Protein 4ZU5 (pdb70)

InterPro domains:
  IPR008894 Sugar 3,4-ketoisomerase QdtA, cupin domain [PF05523] (4-131)
  IPR008894 Sugar 3,4-ketoisomerase QdtA, cupin domain [cd20292] (7-123)
  IPR011051 RmlC-like cupin domain superfamily [SSF51182] (4-128)
  IPR014710 RmlC-like jelly roll fold [G3DSA:2.60.120.10] (1-136)

CATH classification: 2.60.120.10

Nearest PDB structures (foldseek):
  4o9g-assembly1_B  TM=1.003E+00  e=2.985E-26  Thermoanaerobacterium thermosaccharolyticum
  4zu7-assembly2_C  TM=9.991E-01  e=4.396E-26  Thermoanaerobacterium thermosaccharolyticum
  4o9e-assembly1_B  TM=1.004E+00  e=1.008E-25  Thermoanaerobacterium thermosaccharolyticum
  7n67-assembly1_B  TM=9.704E-01  e=2.483E-16  Helicobacter canadensis MIT 98-5491
  4zu4-assembly1_B  TM=9.425E-01  e=1.260E-14  Shewanella denitrificans OS217

Solvent-accessible surface area: 12886 Å² total; per-residue (Å²): 183,32,128,52,33,44,104,33,137,6,136,62,74,59,84,141,77,5,47,29,5,28,0,21,1,131,120,46,2,97,23,52,6,66,9,0,12,2,2,8,118,14,97,160,126,29,37,34,20,96,11,0,3,80,139,7,60,3,0,3,0,1,1,36,34,17,0,52,0,57,0,51,7,18,155,39,79,81,79,42,80,5,84,57,18,5,30,0,0,41,1,1,19,9,0,9,6,16,8,31,59,3,58,175,27,6,1,0,0,1,0,0,11,81,70,109,56,84,113,9,32,7,131,88,86,107,88,0,28,83,44,0,110,158,148,39,68,154,103,127,45,36,46,104,34,142,5,146,65,91,58,86,142,81,4,49,30,5,28,0,27,0,128,119,44,2,93,21,53,4,65,8,0,18,2,2,8,116,14,88,174,125,26,36,33,26,96,17,0,2,75,134,6,58,2,0,4,0,1,2,39,35,19,0,56,0,47,4,40,10,22,148,57,83,99,91,39,81,6,83,52,23,4,32,0,0,40,1,2,16,14,1,8,4,18,7,29,58,3,55,172,29,4,0,0,0,1,0,0,12,84,67,109,53,79,117,8,32,5,129,85,84,111,91,0,58,56,39,0,99,144,144,42,115

Organism: Thermoanaerobacterium thermosaccharolyticum (NCBI:txid1517)

Secondary structure (DSSP, 8-state):
--TTEEEEE---EEETTEEEEEEETTTTSSS---EEEEEE---TT-EEEEEEESS--EEEEEEES-EEEEEEETTEEEEEEE--TTEEEEE-TT-EEEEE-PPTT-EEEEEESS---GGGEE--HHHHHHHHHHHH--/-TTEEEEEPP-EEETTEEEEEEETTTTSSS---EEEEEE---TT-EEEEEEESS--EEEEEEES-EEEEEEETTEEEEEEE--TTEEEEE-TT-EEEEE---TT-EEEEEESS---GGGEE--HHHHHHHHHHHH-

B-factor: mean 40.34, std 11.48, range [23.54, 103.36]

Radius of gyration: 19.67 Å; Cα contacts (8 Å, |Δi|>4): 730; chains: 2; bounding box: 32×62×51 Å

Foldseek 3Di:
DPPQKDKFFFDWDQDPVGTDTDDAACVSDNAHFPDKDKDADDDQADKDFQWFFAAKKKKKAKQAAKKWKWKDFPPDIDIDMHHDRRMIMIGGGLIGIMMHRQDHGIMMMMGMRDPDDVVGIGNDPVVSRVVRCVVPVD/DPQKDKFFFDWDQDPVGTDTDDAACPSDNAHQPDKDKDWDDDQADKDAQKFFAAKKKKKFKPAAKKWKWKDAVPDIDIDMHHDRRMIMIGGGLIGIMMHRQDDGIMMMMGMRDPDDVVGIGRDVVVSNVVRVVVPD

Structure (mmCIF, N/CA/C/O backbone):
data_4ZU5
#
_entry.id   4ZU5
#
_cell.length_a   93.742
_cell.length_b   93.742
_cell.length_c   95.623
_cell.angle_alpha   90.00
_cell.angle_beta   90.00
_cell.angle_gamma   90.00
#
_symmetry.space_group_name_H-M   'P 4 21 2'
#
loop_
_entity.id
_entity.type
_entity.pdbx_description
1 polymer QdtA
2 non-polymer THYMIDINE
3 non-polymer (2S)-1-[3-{[(2R)-2-hydroxypropyl]oxy}-2,2-bis({[(2R)-2-hydroxypropyl]oxy}methyl)propoxy]propan-2-ol
4 water water
#
loop_
_atom_site.group_PDB
_atom_site.id
_atom_site.type_symbol
_atom_site.label_atom_id
_atom_site.label_alt_id
_atom_site.label_comp_id
_atom_site.label_asym_id
_atom_site.label_entity_id
_atom_site.label_seq_id
_atom_site.pdbx_PDB_ins_code
_atom_site.Cartn_x
_atom_site.Cartn_y
_atom_site.Cartn_z
_atom_site.occupancy
_atom_site.B_iso_or_equiv
_atom_site.auth_seq_id
_atom_site.auth_comp_id
_atom_site.auth_asym_id
_atom_site.auth_atom_id
_atom_site.pdbx_PDB_model_num
ATOM 1 N N . MET A 1 1 ? 22.594 26.760 28.773 1.00 63.39 1 MET A N 1
ATOM 2 C CA . MET A 1 1 ? 22.054 26.743 30.152 1.00 63.55 1 MET A CA 1
ATOM 3 C C . MET A 1 1 ? 22.096 25.312 30.665 1.00 52.56 1 MET A C 1
ATOM 4 O O . MET A 1 1 ? 22.787 25.060 31.645 1.00 43.18 1 MET A O 1
ATOM 9 N N . LEU A 1 2 ? 21.458 24.355 29.988 1.00 53.08 2 LEU A N 1
ATOM 10 C CA . LEU A 1 2 ? 21.720 22.956 30.360 1.00 47.29 2 LEU A CA 1
ATOM 11 C C . LEU A 1 2 ? 23.008 22.349 29.779 1.00 40.86 2 LEU A C 1
ATOM 12 O O . LEU A 1 2 ? 22.997 21.606 28.813 1.00 39.04 2 LEU A O 1
ATOM 17 N N . TYR A 1 3 ? 24.074 22.551 30.525 1.00 35.08 3 TYR A N 1
ATOM 18 C CA . TYR A 1 3 ? 25.403 22.047 30.176 1.00 36.03 3 TYR A CA 1
ATOM 19 C C . TYR A 1 3 ? 25.529 20.533 30.247 1.00 32.97 3 TYR A C 1
ATOM 20 O O . TYR A 1 3 ? 24.879 19.894 31.045 1.00 31.93 3 TYR A O 1
ATOM 29 N N . ASN A 1 4 ? 26.450 19.980 29.468 1.00 33.34 4 ASN A N 1
ATOM 30 C CA . ASN A 1 4 ? 26.947 18.616 29.600 1.00 31.37 4 ASN A CA 1
ATOM 31 C C . ASN A 1 4 ? 25.921 17.580 29.148 1.00 32.48 4 ASN A C 1
ATOM 32 O O . ASN A 1 4 ? 25.946 16.410 29.570 1.00 31.49 4 ASN A O 1
ATOM 37 N N . VAL A 1 5 ? 25.056 18.012 28.257 1.00 32.34 5 VAL A N 1
ATOM 38 C CA . VAL A 1 5 ? 23.997 17.177 27.722 1.00 32.83 5 VAL A CA 1
ATOM 39 C C . VAL A 1 5 ? 23.812 17.438 26.244 1.00 34.58 5 VAL A C 1
ATOM 40 O O . VAL A 1 5 ? 23.921 18.585 25.827 1.00 36.13 5 VAL A O 1
ATOM 44 N N . ALA A 1 6 ? 23.462 16.420 25.451 1.00 31.85 6 ALA A N 1
ATOM 45 C CA . ALA A 1 6 ? 23.138 16.617 24.043 1.00 31.83 6 ALA A CA 1
ATOM 46 C C . ALA A 1 6 ? 22.247 15.494 23.581 1.00 30.92 6 ALA A C 1
ATOM 47 O O . ALA A 1 6 ? 22.296 14.392 24.109 1.00 30.81 6 ALA A O 1
ATOM 49 N N . LEU A 1 7 ? 21.523 15.822 22.531 1.00 33.52 7 LEU A N 1
ATOM 50 C CA . LEU A 1 7 ? 20.854 14.841 21.701 1.00 30.42 7 LEU A CA 1
ATOM 51 C C . LEU A 1 7 ? 21.709 14.493 20.523 1.00 29.55 7 LEU A C 1
ATOM 52 O O . LEU A 1 7 ? 22.060 15.339 19.674 1.00 30.25 7 LEU A O 1
ATOM 57 N N . ILE A 1 8 ? 21.924 13.203 20.365 1.00 31.28 8 ILE A N 1
ATOM 58 C CA . ILE A 1 8 ? 22.731 12.691 19.299 1.00 32.90 8 ILE A CA 1
ATOM 59 C C . ILE A 1 8 ? 21.882 11.864 18.343 1.00 31.00 8 ILE A C 1
ATOM 60 O O . ILE A 1 8 ? 21.054 11.068 18.780 1.00 33.95 8 ILE A O 1
ATOM 65 N N . LYS A 1 9 ? 22.065 12.076 17.058 1.00 32.16 9 LYS A N 1
ATOM 66 C CA . LYS A 1 9 ? 21.237 11.405 16.076 1.00 32.10 9 LYS A CA 1
ATOM 67 C C . LYS A 1 9 ? 22.048 10.315 15.435 1.00 31.97 9 LYS A C 1
ATOM 68 O O . LYS A 1 9 ? 23.170 10.507 15.006 1.00 33.79 9 LYS A O 1
ATOM 74 N N . PHE A 1 10 ? 21.472 9.127 15.398 1.00 28.04 10 PHE A N 1
ATOM 75 C CA . PHE A 1 10 ? 22.079 7.968 14.784 1.00 30.06 10 PHE A CA 1
ATOM 76 C C . PHE A 1 10 ? 21.423 7.685 13.428 1.00 30.99 10 PHE A C 1
ATOM 77 O O . PHE A 1 10 ? 20.354 8.206 13.142 1.00 34.01 10 PHE A O 1
ATOM 85 N N . LYS A 1 11 ? 22.104 6.869 12.622 1.00 32.45 11 LYS A N 1
ATOM 86 C CA . LYS A 1 11 ? 21.589 6.328 11.390 1.00 34.86 11 LYS A CA 1
ATOM 87 C C . LYS A 1 11 ? 20.432 5.396 11.741 1.00 35.07 11 LYS A C 1
ATOM 88 O O . LYS A 1 11 ? 20.508 4.599 12.686 1.00 33.86 11 LYS A O 1
ATOM 94 N N . ASP A 1 12 ? 19.339 5.510 10.985 1.00 38.96 12 ASP A N 1
ATOM 95 C CA . ASP A 1 12 ? 18.187 4.597 11.056 1.00 37.43 12 ASP A CA 1
ATOM 96 C C . ASP A 1 12 ? 18.022 3.922 9.698 1.00 42.84 12 ASP A C 1
ATOM 97 O O . ASP A 1 12 ? 17.520 4.543 8.772 1.00 40.88 12 ASP A O 1
ATOM 102 N N . ILE A 1 13 ? 18.509 2.702 9.545 1.00 38.29 13 ILE A N 1
ATOM 103 C CA . ILE A 1 13 ? 18.366 1.968 8.304 1.00 42.13 13 ILE A CA 1
ATOM 104 C C . ILE A 1 13 ? 16.981 1.330 8.274 1.00 42.99 13 ILE A C 1
ATOM 105 O O . ILE A 1 13 ? 16.695 0.391 9.016 1.00 45.19 13 ILE A O 1
ATOM 110 N N . ALA A 1 14 ? 16.090 1.912 7.481 1.00 44.13 14 ALA A N 1
ATOM 111 C CA . ALA A 1 14 ? 14.715 1.478 7.397 1.00 43.11 14 ALA A CA 1
ATOM 112 C C . ALA A 1 14 ? 14.459 0.934 5.988 1.00 44.93 14 ALA A C 1
ATOM 113 O O . ALA A 1 14 ? 14.799 1.516 4.962 1.00 41.33 14 ALA A O 1
ATOM 115 N N . ASP A 1 15 ? 13.981 -0.288 5.920 1.00 44.46 15 ASP A N 1
ATOM 116 C CA . ASP A 1 15 ? 13.617 -0.830 4.619 1.00 43.65 15 ASP A CA 1
ATOM 117 C C . ASP A 1 15 ? 12.554 -1.857 4.913 1.00 39.73 15 ASP A C 1
ATOM 118 O O . ASP A 1 15 ? 11.983 -1.866 5.992 1.00 41.62 15 ASP A O 1
ATOM 123 N N . LYS A 1 16 ? 12.278 -2.748 3.968 1.00 46.14 16 LYS A N 1
ATOM 124 C CA . LYS A 1 16 ? 11.166 -3.683 4.179 1.00 47.47 16 LYS A CA 1
ATOM 125 C C . LYS A 1 16 ? 11.475 -4.691 5.281 1.00 47.50 16 LYS A C 1
ATOM 126 O O . LYS A 1 16 ? 10.570 -5.366 5.786 1.00 44.64 16 LYS A O 1
ATOM 132 N N . TYR A 1 17 ? 12.760 -4.825 5.614 1.00 49.19 17 TYR A N 1
ATOM 133 C CA . TYR A 1 17 ? 13.193 -5.722 6.678 1.00 45.06 17 TYR A CA 1
ATOM 134 C C . TYR A 1 17 ? 13.085 -5.152 8.092 1.00 42.98 17 TYR A C 1
ATOM 135 O O . TYR A 1 17 ? 13.347 -5.883 9.048 1.00 41.34 17 TYR A O 1
ATOM 144 N N . GLY A 1 18 ? 12.700 -3.879 8.214 1.00 38.13 18 GLY A N 1
ATOM 145 C CA . GLY A 1 18 ? 12.499 -3.225 9.503 1.00 36.74 18 GLY A CA 1
ATOM 146 C C . GLY A 1 18 ? 13.451 -2.049 9.682 1.00 37.87 18 GLY A C 1
ATOM 147 O O . GLY A 1 18 ? 13.856 -1.423 8.711 1.00 36.65 18 GLY A O 1
ATOM 148 N N . HIS A 1 19 ? 13.823 -1.758 10.922 1.00 36.37 19 HIS A N 1
ATOM 149 C CA . HIS A 1 19 ? 14.745 -0.682 11.214 1.00 37.14 19 HIS A CA 1
ATOM 150 C C . HIS A 1 19 ? 15.943 -1.248 11.939 1.00 35.58 19 HIS A C 1
ATOM 151 O O . HIS A 1 19 ? 15.753 -2.047 12.851 1.00 32.45 19 HIS A O 1
ATOM 158 N N . LEU A 1 20 ? 17.120 -0.698 11.633 1.00 30.90 20 LEU A N 1
ATOM 159 C CA . LEU A 1 20 ? 18.343 -1.012 12.332 1.00 31.96 20 LEU A CA 1
ATOM 160 C C . LEU A 1 20 ? 19.105 0.280 12.567 1.00 29.43 20 LEU A C 1
ATOM 161 O O . LEU A 1 20 ? 19.347 1.067 11.629 1.00 31.17 20 LEU A O 1
ATOM 166 N N . THR A 1 21 ? 19.587 0.416 13.796 1.00 28.85 21 THR A N 1
ATOM 167 C CA . THR A 1 21 ? 20.482 1.516 14.129 1.00 28.75 21 THR A CA 1
ATOM 168 C C . THR A 1 21 ? 21.807 0.979 14.663 1.00 27.70 21 THR A C 1
ATOM 169 O O . THR A 1 21 ? 21.792 0.204 15.612 1.00 29.02 21 THR A O 1
ATOM 173 N N . PRO A 1 22 ? 22.932 1.390 14.054 1.00 28.50 22 PRO A N 1
ATOM 174 C CA . PRO A 1 22 ? 24.256 0.960 14.486 1.00 29.40 22 PRO A CA 1
ATOM 175 C C . PRO A 1 22 ? 24.923 2.090 15.279 1.00 32.27 22 PRO A C 1
ATOM 176 O O . PRO A 1 22 ? 24.653 3.265 15.003 1.00 30.71 22 PRO A O 1
ATOM 180 N N . ILE A 1 23 ? 25.721 1.713 16.266 1.00 31.84 23 ILE A N 1
ATOM 181 C CA . ILE A 1 23 ? 26.472 2.701 17.075 1.00 31.51 23 ILE A CA 1
ATOM 182 C C . ILE A 1 23 ? 27.853 2.113 17.280 1.00 31.41 23 ILE A C 1
ATOM 183 O O . ILE A 1 23 ? 28.003 1.128 18.009 1.00 32.28 23 ILE A O 1
ATOM 188 N N . GLU A 1 24 ? 28.860 2.738 16.675 1.00 29.11 24 GLU A N 1
ATOM 189 C CA . GLU A 1 24 ? 30.257 2.331 16.836 1.00 29.21 24 GLU A CA 1
ATOM 190 C C . GLU A 1 24 ? 30.994 3.299 17.782 1.00 26.43 24 GLU A C 1
ATOM 191 O O . GLU A 1 24 ? 30.799 4.489 17.662 1.00 30.28 24 GLU A O 1
ATOM 197 N N . GLY A 1 25 ? 31.741 2.761 18.751 1.00 26.85 25 GLY A N 1
ATOM 198 C CA . GLY A 1 25 ? 32.460 3.565 19.718 1.00 26.51 25 GLY A CA 1
ATOM 199 C C . GLY A 1 25 ? 33.460 4.491 19.050 1.00 26.38 25 GLY A C 1
ATOM 200 O O . GLY A 1 25 ? 34.070 4.127 18.034 1.00 30.44 25 GLY A O 1
ATOM 201 N N . LYS A 1 26 ? 33.438 5.747 19.490 1.00 32.14 26 LYS A N 1
ATOM 202 C CA . LYS A 1 26 ? 34.320 6.787 19.005 1.00 30.87 26 LYS A CA 1
ATOM 203 C C . LYS A 1 26 ? 33.913 7.361 17.654 1.00 30.13 26 LYS A C 1
ATOM 204 O O . LYS A 1 26 ? 34.467 8.394 17.210 1.00 29.16 26 LYS A O 1
ATOM 210 N N . ILE A 1 27 ? 32.938 6.752 16.996 1.00 30.03 27 ILE A N 1
ATOM 211 C CA . ILE A 1 27 ? 32.444 7.220 15.696 1.00 31.16 27 ILE A CA 1
ATOM 212 C C . ILE A 1 27 ? 31.060 7.816 15.903 1.00 30.29 27 ILE A C 1
ATOM 213 O O . ILE A 1 27 ? 30.924 9.024 15.873 1.00 32.13 27 ILE A O 1
ATOM 218 N N . ASP A 1 28 ? 30.055 7.014 16.251 1.00 27.94 28 ASP A N 1
ATOM 219 C CA . ASP A 1 28 ? 28.716 7.564 16.392 1.00 30.16 28 ASP A CA 1
ATOM 220 C C . ASP A 1 28 ? 28.511 8.269 17.737 1.00 31.65 28 ASP A C 1
ATOM 221 O O . ASP A 1 28 ? 27.571 9.048 17.913 1.00 31.64 28 ASP A O 1
ATOM 226 N N . ILE A 1 29 ? 29.360 7.916 18.703 1.00 28.74 29 ILE A N 1
ATOM 227 C CA . ILE A 1 29 ? 29.427 8.527 20.012 1.00 27.87 29 ILE A CA 1
ATOM 228 C C . ILE A 1 29 ? 30.903 8.788 20.282 1.00 28.42 29 ILE A C 1
ATOM 229 O O . ILE A 1 29 ? 31.797 8.146 19.702 1.00 25.23 29 ILE A O 1
ATOM 234 N N . PRO A 1 30 ? 31.164 9.781 21.125 1.00 30.15 30 PRO A N 1
ATOM 235 C CA . PRO A 1 30 ? 32.516 10.226 21.311 1.00 30.58 30 PRO A CA 1
ATOM 236 C C . PRO A 1 30 ? 33.425 9.353 22.188 1.00 32.91 30 PRO A C 1
ATOM 237 O O . PRO A 1 30 ? 34.624 9.621 22.180 1.00 40.86 30 PRO A O 1
ATOM 241 N N . PHE A 1 31 ? 32.955 8.230 22.755 1.00 29.46 31 PHE A N 1
ATOM 242 C CA . PHE A 1 31 ? 33.780 7.415 23.659 1.00 29.61 31 PHE A CA 1
ATOM 243 C C . PHE A 1 31 ? 33.730 5.942 23.273 1.00 31.58 31 PHE A C 1
ATOM 244 O O . PHE A 1 31 ? 32.882 5.567 22.493 1.00 28.41 31 PHE A O 1
ATOM 252 N N . ASP A 1 32 ? 34.642 5.116 23.774 1.00 31.58 32 ASP A N 1
ATOM 253 C CA . ASP A 1 32 ? 34.540 3.663 23.588 1.00 34.44 32 ASP A CA 1
ATOM 254 C C . ASP A 1 32 ? 33.556 3.131 24.592 1.00 30.97 32 ASP A C 1
ATOM 255 O O . ASP A 1 32 ? 33.526 3.558 25.756 1.00 30.85 32 ASP A O 1
ATOM 260 N N . ILE A 1 33 ? 32.810 2.128 24.170 1.00 27.78 33 ILE A N 1
ATOM 261 C CA . ILE A 1 33 ? 31.818 1.486 25.016 1.00 27.99 33 ILE A CA 1
ATOM 262 C C . ILE A 1 33 ? 32.499 0.404 25.881 1.00 28.44 33 ILE A C 1
ATOM 263 O O . ILE A 1 33 ? 32.892 -0.669 25.377 1.00 32.50 33 ILE A O 1
ATOM 268 N N . LYS A 1 34 ? 32.629 0.681 27.172 1.00 27.32 34 LYS A N 1
ATOM 269 C CA . LYS A 1 34 ? 33.208 -0.295 28.105 1.00 28.82 34 LYS A CA 1
ATOM 270 C C . LYS A 1 34 ? 32.087 -1.122 28.724 1.00 26.83 34 LYS A C 1
ATOM 271 O O . LYS A 1 34 ? 32.315 -2.227 29.215 1.00 28.10 34 LYS A O 1
ATOM 277 N N . ARG A 1 35 ? 30.871 -0.571 28.723 1.00 28.54 35 ARG A N 1
ATOM 278 C CA . ARG A 1 35 ? 29.763 -1.170 29.435 1.00 30.23 35 ARG A CA 1
ATOM 279 C C . ARG A 1 35 ? 28.423 -0.775 28.838 1.00 27.26 35 ARG A C 1
ATOM 280 O O . ARG A 1 35 ? 28.288 0.342 28.401 1.00 29.16 35 ARG A O 1
ATOM 288 N N . VAL A 1 36 ? 27.465 -1.694 28.818 1.00 30.41 36 VAL A N 1
ATOM 289 C CA . VAL A 1 36 ? 26.101 -1.342 28.485 1.00 27.54 36 VAL A CA 1
ATOM 290 C C . VAL A 1 36 ? 25.225 -1.906 29.581 1.00 34.16 36 VAL A C 1
ATOM 291 O O . VAL A 1 36 ? 25.605 -2.823 30.321 1.00 31.57 36 VAL A O 1
ATOM 295 N N . TYR A 1 37 ? 24.103 -1.238 29.793 1.00 32.82 37 TYR A N 1
ATOM 296 C CA . TYR A 1 37 ? 23.054 -1.824 30.568 1.00 29.60 37 TYR A CA 1
ATOM 297 C C . TYR A 1 37 ? 21.712 -1.397 30.093 1.00 31.37 37 TYR A C 1
ATOM 298 O O . TYR A 1 37 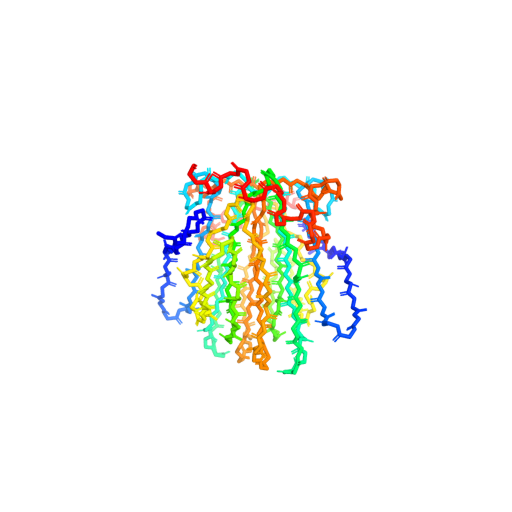? 21.572 -0.413 29.379 1.00 29.64 37 TYR A O 1
ATOM 307 N N . TYR A 1 38 ? 20.696 -2.174 30.437 1.00 25.31 38 TYR A N 1
ATOM 308 C CA . TYR A 1 38 ? 19.375 -1.808 29.962 1.00 29.53 38 TYR A CA 1
ATOM 309 C C . TYR A 1 38 ? 18.311 -2.050 31.037 1.00 33.40 38 TYR A C 1
ATOM 310 O O . TYR A 1 38 ? 18.462 -2.994 31.871 1.00 31.91 38 TYR A O 1
ATOM 319 N N . ILE A 1 39 ? 17.245 -1.240 30.971 1.00 34.55 39 ILE A N 1
ATOM 320 C CA . ILE A 1 39 ? 16.181 -1.226 31.961 1.00 33.34 39 ILE A CA 1
ATOM 321 C C . ILE A 1 39 ? 14.872 -1.581 31.281 1.00 34.74 39 ILE A C 1
ATOM 322 O O . ILE A 1 39 ? 14.505 -1.020 30.244 1.00 29.82 39 ILE A O 1
ATOM 327 N N . THR A 1 40 ? 14.200 -2.585 31.832 1.00 32.88 40 THR A N 1
ATOM 328 C CA . THR A 1 40 ? 12.943 -3.064 31.288 1.00 33.09 40 THR A CA 1
ATOM 329 C C . THR A 1 40 ? 11.956 -3.318 32.456 1.00 33.64 40 THR A C 1
ATOM 330 O O . THR A 1 40 ? 12.316 -3.307 33.631 1.00 33.53 40 THR A O 1
ATOM 334 N N . LYS A 1 41 ? 10.689 -3.431 32.086 1.00 36.30 41 LYS A N 1
ATOM 335 C CA . LYS A 1 41 ? 9.628 -3.895 32.969 1.00 39.36 41 LYS A CA 1
ATOM 336 C C . LYS A 1 41 ? 9.460 -2.921 34.145 1.00 40.33 41 LYS A C 1
ATOM 337 O O . LYS A 1 41 ? 9.223 -3.333 35.271 1.00 36.80 41 LYS A O 1
ATOM 343 N N . VAL A 1 42 ? 9.534 -1.614 33.879 1.00 37.09 42 VAL A N 1
ATOM 344 C CA . VAL A 1 42 ? 9.370 -0.624 34.950 1.00 36.94 42 VAL A CA 1
ATOM 345 C C . VAL A 1 42 ? 7.903 -0.255 35.086 1.00 39.02 42 VAL A C 1
ATOM 346 O O . VAL A 1 42 ? 7.241 0.094 34.091 1.00 39.64 42 VAL A O 1
ATOM 350 N N . ASP A 1 43 ? 7.400 -0.307 36.314 1.00 45.92 43 ASP A N 1
ATOM 351 C CA . ASP A 1 43 ? 5.989 0.037 36.540 1.00 51.27 43 ASP A CA 1
ATOM 352 C C . ASP A 1 43 ? 5.728 1.508 36.248 1.00 49.27 43 ASP A C 1
ATOM 353 O O . ASP A 1 43 ? 6.587 2.378 36.468 1.00 45.15 43 ASP A O 1
ATOM 358 N N . LYS A 1 44 ? 4.514 1.775 35.792 1.00 50.00 44 LYS A N 1
ATOM 359 C CA . LYS A 1 44 ? 4.201 3.063 35.195 1.00 52.21 44 LYS A CA 1
ATOM 360 C C . LYS A 1 44 ? 4.281 4.225 36.177 1.00 51.08 44 LYS A C 1
ATOM 361 O O . LYS A 1 44 ? 4.295 5.378 35.743 1.00 52.58 44 LYS A O 1
ATOM 367 N N . ASP A 1 45 ? 4.346 3.915 37.470 1.00 51.21 45 ASP A N 1
ATOM 368 C CA . ASP A 1 45 ? 4.314 4.927 38.530 1.00 54.61 45 ASP A CA 1
ATOM 369 C C . ASP A 1 45 ? 5.667 5.105 39.182 1.00 49.44 45 ASP A C 1
ATOM 370 O O . ASP A 1 45 ? 5.824 5.822 40.165 1.00 44.96 45 ASP A O 1
ATOM 375 N N . ILE A 1 46 ? 6.687 4.528 38.558 1.00 44.95 46 ILE A N 1
ATOM 376 C CA . ILE A 1 46 ? 8.001 4.504 39.161 1.00 40.86 46 ILE A CA 1
ATOM 377 C C . ILE A 1 46 ? 8.862 5.626 38.578 1.00 40.77 46 ILE A C 1
ATOM 378 O O . ILE A 1 46 ? 8.691 6.004 37.406 1.00 40.60 46 ILE A O 1
ATOM 383 N N . THR A 1 47 ? 9.679 6.174 39.475 1.00 36.83 47 THR A N 1
ATOM 384 C CA . THR A 1 47 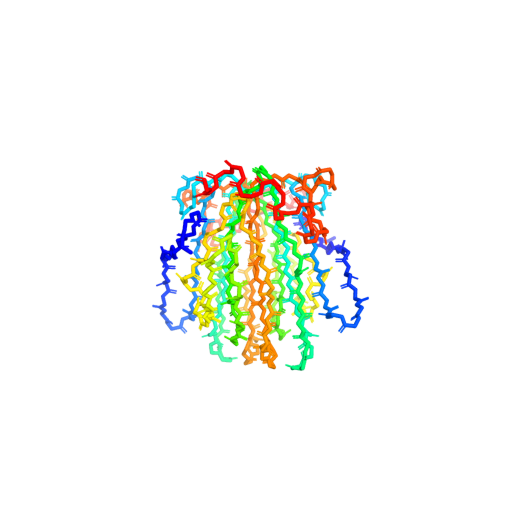? 10.803 7.037 39.172 1.00 40.81 47 THR A CA 1
ATOM 385 C C . THR A 1 47 ? 12.056 6.362 39.646 1.00 42.81 47 THR A C 1
ATOM 386 O O . THR A 1 47 ? 12.136 5.926 40.784 1.00 47.89 47 THR A O 1
ATOM 390 N N . ARG A 1 48 ? 13.044 6.233 38.770 1.00 40.85 48 ARG A N 1
ATOM 391 C CA . ARG A 1 48 ? 14.320 5.670 39.219 1.00 39.39 48 ARG A CA 1
ATOM 392 C C . ARG A 1 48 ? 15.452 6.588 38.841 1.00 38.36 48 ARG A C 1
ATOM 393 O O . ARG A 1 48 ? 15.206 7.691 38.338 1.00 38.36 48 ARG A O 1
ATOM 401 N N . GLY A 1 49 ? 16.678 6.134 39.053 1.00 35.95 49 GLY A N 1
ATOM 402 C CA . GLY A 1 49 ? 17.856 6.984 38.833 1.00 38.93 49 GLY A CA 1
ATOM 403 C C . GLY A 1 49 ? 18.309 7.633 40.135 1.00 38.50 49 GLY A C 1
ATOM 404 O O . GLY A 1 49 ? 18.793 6.963 41.020 1.00 42.09 49 GLY A O 1
ATOM 405 N N . TYR A 1 50 ? 18.155 8.948 40.247 1.00 37.97 50 TYR A N 1
ATOM 406 C CA . TYR A 1 50 ? 18.570 9.713 41.417 1.00 37.69 50 TYR A CA 1
ATOM 407 C C . TYR A 1 50 ? 20.069 9.559 41.611 1.00 37.92 50 TYR A C 1
ATOM 408 O O . TYR A 1 50 ? 20.518 9.138 42.684 1.00 39.28 50 TYR A O 1
ATOM 417 N N . HIS A 1 51 ? 20.855 9.977 40.618 1.00 36.65 51 HIS A N 1
ATOM 418 C CA . HIS A 1 51 ? 22.305 9.929 40.758 1.00 37.04 51 HIS A CA 1
ATOM 419 C C . HIS A 1 51 ? 22.995 10.777 39.717 1.00 36.30 51 HIS A C 1
ATOM 420 O O . HIS A 1 51 ? 22.358 11.325 38.811 1.00 35.07 51 HIS A O 1
ATOM 427 N N . SER A 1 52 ? 24.278 10.993 39.954 1.00 35.05 52 SER A N 1
ATOM 428 C CA . SER A 1 52 ? 25.160 11.616 39.011 1.00 36.14 52 SER A CA 1
ATOM 429 C C . SER A 1 52 ? 26.534 10.918 39.014 1.00 39.25 52 SER A C 1
ATOM 430 O O . SER A 1 52 ? 26.746 9.905 39.702 1.00 40.55 52 SER A O 1
ATOM 433 N N . HIS A 1 53 ? 27.468 11.450 38.228 1.00 38.30 53 HIS A N 1
ATOM 434 C CA . HIS A 1 53 ? 28.849 10.960 38.223 1.00 39.70 53 HIS A CA 1
ATOM 435 C C . HIS A 1 53 ? 29.821 12.065 38.040 1.00 36.74 53 HIS A C 1
ATOM 436 O O . HIS A 1 53 ? 29.482 13.068 37.416 1.00 39.12 53 HIS A O 1
ATOM 443 N N . LYS A 1 54 ? 31.052 11.838 38.460 1.00 39.41 54 LYS A N 1
ATOM 444 C CA . LYS A 1 54 ? 32.118 12.817 38.192 1.00 43.53 54 LYS A CA 1
ATOM 445 C C . LYS A 1 54 ? 32.890 12.561 36.891 1.00 43.34 54 LYS A C 1
ATOM 446 O O . LYS A 1 54 ? 33.398 13.489 36.270 1.00 48.13 54 LYS A O 1
ATOM 452 N N . LYS A 1 55 ? 33.050 11.310 36.488 1.00 38.92 55 LYS A N 1
ATOM 453 C CA . LYS A 1 55 ? 33.988 11.019 35.385 1.00 38.02 55 LYS A CA 1
ATOM 454 C C . LYS A 1 55 ? 33.351 10.249 34.200 1.00 33.27 55 LYS A C 1
ATOM 455 O O . LYS A 1 55 ? 33.928 10.132 33.138 1.00 39.65 55 LYS A O 1
ATOM 461 N N . LEU A 1 56 ? 32.204 9.669 34.424 1.00 31.53 56 LEU A N 1
ATOM 462 C CA . LEU A 1 56 ? 31.530 8.815 33.476 1.00 32.54 56 LEU A CA 1
ATOM 463 C C . LEU A 1 56 ? 30.795 9.626 32.393 1.00 36.23 56 LEU A C 1
ATOM 464 O O . LEU A 1 56 ? 30.172 10.638 32.682 1.00 33.34 56 LEU A O 1
ATOM 469 N N . HIS A 1 57 ? 30.786 9.098 31.164 1.00 30.77 57 HIS A N 1
ATOM 470 C CA . HIS A 1 57 ? 30.039 9.691 30.061 1.00 31.73 57 HIS A CA 1
ATOM 471 C C . HIS A 1 57 ? 29.125 8.552 29.640 1.00 32.83 57 HIS A C 1
ATOM 472 O O . HIS A 1 57 ? 29.523 7.391 29.700 1.00 30.69 57 HIS A O 1
ATOM 479 N N . GLN A 1 58 ? 27.880 8.890 29.319 1.00 27.42 58 GLN A N 1
ATOM 480 C CA . GLN A 1 58 ? 26.851 7.929 28.999 1.00 29.86 58 GLN A CA 1
ATOM 481 C C . GLN A 1 58 ? 26.027 8.462 27.857 1.00 28.13 58 GLN A C 1
ATOM 482 O O . GLN A 1 58 ? 25.920 9.687 27.680 1.00 27.41 58 GLN A O 1
ATOM 488 N N . VAL A 1 59 ? 25.381 7.547 27.149 1.00 27.27 59 VAL A N 1
ATOM 489 C CA . VAL A 1 59 ? 24.339 7.856 26.197 1.00 26.43 59 VAL A CA 1
ATOM 490 C C . VAL A 1 59 ? 23.155 6.982 26.521 1.00 28.58 59 VAL A C 1
ATOM 491 O O . VAL A 1 59 ? 23.269 5.782 26.573 1.00 27.74 59 VAL A O 1
ATOM 495 N N . LEU A 1 60 ? 22.001 7.604 26.655 1.00 28.20 60 LEU A N 1
ATOM 496 C CA . LEU A 1 60 ? 20.764 6.887 26.926 1.00 28.28 60 LEU A CA 1
ATOM 497 C C . LEU A 1 60 ? 19.929 6.802 25.658 1.00 28.14 60 LEU A C 1
ATOM 498 O O . LEU A 1 60 ? 19.790 7.785 24.911 1.00 29.19 60 LEU A O 1
ATOM 503 N N . ILE A 1 61 ? 19.301 5.664 25.427 1.00 26.82 61 ILE A N 1
ATOM 504 C CA . ILE A 1 61 ? 18.466 5.482 24.219 1.00 31.44 61 ILE A CA 1
ATOM 505 C C . ILE A 1 61 ? 17.248 4.644 24.551 1.00 32.25 61 ILE A C 1
ATOM 506 O O . ILE A 1 61 ? 17.366 3.586 25.176 1.00 31.72 61 ILE A O 1
ATOM 511 N N . CYS A 1 62 ? 16.082 5.106 24.116 1.00 31.66 62 CYS A N 1
ATOM 512 C CA . CYS A 1 62 ? 14.836 4.372 24.371 1.00 30.03 62 CYS A CA 1
ATOM 513 C C . CYS A 1 62 ? 14.465 3.587 23.138 1.00 28.85 62 CYS A C 1
ATOM 514 O O . CYS A 1 62 ? 14.251 4.179 22.070 1.00 27.56 62 CYS A O 1
ATOM 517 N N . LEU A 1 63 ? 14.611 2.254 23.211 1.00 29.76 63 LEU A N 1
ATOM 518 C CA . LEU A 1 63 ? 14.593 1.373 22.049 1.00 29.19 63 LEU A CA 1
ATOM 519 C C . LEU A 1 63 ? 13.155 0.947 21.721 1.00 33.00 63 LEU A C 1
ATOM 520 O O . LEU A 1 63 ? 12.888 0.468 20.638 1.00 33.15 63 LEU A O 1
ATOM 525 N N . ASN A 1 64 ? 12.252 1.170 22.667 1.00 33.12 64 ASN A N 1
ATOM 526 C CA . ASN A 1 64 ? 10.848 0.820 22.478 1.00 32.71 64 ASN A CA 1
ATOM 527 C C . ASN A 1 64 ? 10.042 1.599 23.521 1.00 34.12 64 ASN A C 1
ATOM 528 O O . ASN A 1 64 ? 10.491 1.819 24.662 1.00 35.43 64 ASN A O 1
ATOM 533 N N . GLY A 1 65 ? 8.891 2.089 23.083 1.00 35.89 65 GLY A N 1
ATOM 534 C CA . GLY A 1 65 ? 8.043 2.902 23.948 1.00 36.68 65 GLY A CA 1
ATOM 535 C C . GLY A 1 65 ? 8.619 4.287 24.173 1.00 35.07 65 GLY A C 1
ATOM 536 O O . GLY A 1 65 ? 9.211 4.875 23.270 1.00 34.93 65 GLY A O 1
ATOM 537 N N . SER A 1 66 ? 8.390 4.789 25.379 1.00 39.14 66 SER A N 1
ATOM 538 C CA . SER A 1 66 ? 8.793 6.116 25.769 1.00 35.23 66 SER A CA 1
ATOM 539 C C . SER A 1 66 ? 9.100 6.187 27.252 1.00 32.16 66 SER A C 1
ATOM 540 O O . SER A 1 66 ? 8.590 5.388 28.061 1.00 36.50 66 SER A O 1
ATOM 543 N N . VAL A 1 67 ? 9.995 7.121 27.620 1.00 32.30 67 VAL A N 1
ATOM 544 C CA . VAL A 1 67 ? 10.443 7.337 28.969 1.00 33.23 67 VAL A CA 1
ATOM 545 C C . VAL A 1 67 ? 10.926 8.791 29.044 1.00 34.25 67 VAL A C 1
ATOM 546 O O . VAL A 1 67 ? 11.438 9.348 28.068 1.00 35.20 67 VAL A O 1
ATOM 550 N N . LYS A 1 68 ? 10.742 9.370 30.212 1.00 34.20 68 LYS A N 1
ATOM 551 C CA . LYS A 1 68 ? 11.105 10.749 30.480 1.00 34.29 68 LYS A CA 1
ATOM 552 C C . LYS A 1 68 ? 12.312 10.833 31.383 1.00 32.76 68 LYS A C 1
ATOM 553 O O . LYS A 1 68 ? 12.419 10.173 32.444 1.00 32.76 68 LYS A O 1
ATOM 559 N N . ILE A 1 69 ? 13.270 11.669 30.965 1.00 32.64 69 ILE A N 1
ATOM 560 C CA . ILE A 1 69 ? 14.489 11.817 31.706 1.00 32.99 69 ILE A CA 1
ATOM 561 C C . ILE A 1 69 ? 14.492 13.219 32.273 1.00 31.82 69 ILE A C 1
ATOM 562 O O . ILE A 1 69 ? 14.438 14.195 31.515 1.00 33.80 69 ILE A O 1
ATOM 567 N N . ARG A 1 70 ? 14.526 13.300 33.592 1.00 33.39 70 ARG A N 1
ATOM 568 C CA . ARG A 1 70 ? 14.654 14.597 34.271 1.00 35.59 70 ARG A CA 1
ATOM 569 C C . ARG A 1 70 ? 16.132 14.833 34.515 1.00 32.36 70 ARG A C 1
ATOM 570 O O . ARG A 1 70 ? 16.769 14.085 35.235 1.00 35.25 70 ARG A O 1
ATOM 578 N N . LEU A 1 71 ? 16.669 15.880 33.891 1.00 33.09 71 LEU A N 1
ATOM 579 C CA . LEU A 1 71 ? 18.044 16.263 34.016 1.00 33.65 71 LEU A CA 1
ATOM 580 C C . LEU A 1 71 ? 18.108 17.526 34.853 1.00 35.33 71 LEU A C 1
ATOM 581 O O . LEU A 1 71 ? 17.351 18.476 34.632 1.00 37.21 71 LEU A O 1
ATOM 586 N N . LYS A 1 72 ? 19.068 17.562 35.760 1.00 35.60 72 LYS A N 1
ATOM 587 C CA . LYS A 1 72 ? 19.266 18.791 36.484 1.00 40.73 72 LYS A CA 1
ATOM 588 C C . LYS A 1 72 ? 20.679 19.073 36.931 1.00 36.43 72 LYS A C 1
ATOM 589 O O . LYS A 1 72 ? 21.476 18.187 37.226 1.00 33.63 72 LYS A O 1
ATOM 595 N N . ILE A 1 73 ? 20.993 20.361 36.942 1.00 35.68 73 ILE A N 1
ATOM 596 C CA . ILE A 1 73 ? 22.193 20.863 37.522 1.00 34.64 73 ILE A CA 1
ATOM 597 C C . ILE A 1 73 ? 21.688 22.032 38.376 1.00 39.31 73 ILE A C 1
ATOM 598 O O . ILE A 1 73 ? 20.517 22.413 38.293 1.00 36.49 73 ILE A O 1
ATOM 603 N N . PRO A 1 74 ? 22.593 22.668 39.099 1.00 41.65 74 PRO A N 1
ATOM 604 C CA . PRO A 1 74 ? 22.102 23.734 39.963 1.00 46.59 74 PRO A CA 1
ATOM 605 C C . PRO A 1 74 ? 21.367 24.808 39.163 1.00 46.35 74 PRO A C 1
ATOM 606 O O . PRO A 1 74 ? 21.825 25.239 38.097 1.00 48.79 74 PRO A O 1
ATOM 610 N N . ASP A 1 75 ? 20.167 25.132 39.638 1.00 49.15 75 ASP A N 1
ATOM 611 C CA . ASP A 1 75 ? 19.372 26.220 39.097 1.00 49.95 75 ASP A CA 1
ATOM 612 C C . ASP A 1 75 ? 18.751 25.847 37.768 1.00 48.83 75 ASP A C 1
ATOM 613 O O . ASP A 1 75 ? 18.031 26.645 37.206 1.00 48.29 75 ASP A O 1
ATOM 618 N N . GLU A 1 76 ? 18.996 24.650 37.237 1.00 44.72 76 GLU A N 1
ATOM 619 C CA . GLU A 1 76 ? 18.408 24.348 35.952 1.00 45.20 76 GLU A CA 1
ATOM 620 C C . GLU A 1 76 ? 17.824 22.956 35.908 1.00 44.49 76 GLU A C 1
ATOM 621 O O . GLU A 1 76 ? 18.411 22.029 36.431 1.00 43.73 76 GLU A O 1
ATOM 627 N N . GLU A 1 77 ? 16.665 22.803 35.280 1.00 42.40 77 GLU A N 1
ATOM 628 C CA . GLU A 1 77 ? 16.144 21.479 35.080 1.00 44.28 77 GLU A CA 1
ATOM 629 C C . GLU A 1 77 ? 15.418 21.370 33.758 1.00 44.30 77 GLU A C 1
ATOM 630 O O . GLU A 1 77 ? 14.769 22.318 33.335 1.00 46.08 77 GLU A O 1
ATOM 636 N N . LYS A 1 78 ? 15.535 20.224 33.094 1.00 41.67 78 LYS A N 1
ATOM 637 C CA . LYS A 1 78 ? 14.796 19.961 31.867 1.00 43.18 78 LYS A CA 1
ATOM 638 C C . LYS A 1 78 ? 14.317 18.559 31.905 1.00 40.00 78 LYS A C 1
ATOM 639 O O . LYS A 1 78 ? 14.970 17.640 32.400 1.00 41.81 78 LYS A O 1
ATOM 645 N N . ILE A 1 79 ? 13.234 18.358 31.208 1.00 37.23 79 ILE A N 1
ATOM 646 C CA . ILE A 1 79 ? 12.785 17.004 31.089 1.00 40.07 79 ILE A CA 1
ATOM 647 C C . ILE A 1 79 ? 12.732 16.662 29.605 1.00 37.30 79 ILE A C 1
ATOM 648 O O . ILE A 1 79 ? 12.199 17.391 28.777 1.00 38.48 79 ILE A O 1
ATOM 653 N N . ILE A 1 80 ? 13.403 15.590 29.231 1.00 34.66 80 ILE A N 1
ATOM 654 C CA . ILE A 1 80 ? 13.478 15.162 27.857 1.00 35.43 80 ILE A CA 1
ATOM 655 C C . ILE A 1 80 ? 12.754 13.831 27.723 1.00 36.39 80 ILE A C 1
ATOM 656 O O . ILE A 1 80 ? 13.041 12.905 28.499 1.00 33.77 80 ILE A O 1
ATOM 661 N N . GLU A 1 81 ? 11.854 13.738 26.753 1.00 36.50 81 GLU A N 1
ATOM 662 C CA . GLU A 1 81 ? 11.212 12.476 26.439 1.00 36.09 81 GLU A CA 1
ATOM 663 C C . GLU A 1 81 ? 11.923 11.752 25.325 1.00 33.08 81 GLU A C 1
ATOM 664 O O . GLU A 1 81 ? 12.140 12.289 24.238 1.00 33.50 81 GLU A O 1
ATOM 670 N N . LEU A 1 82 ? 12.311 10.525 25.622 1.00 32.39 82 LEU A N 1
ATOM 671 C CA . LEU A 1 82 ? 12.961 9.679 24.656 1.00 32.35 82 LEU A CA 1
ATOM 672 C C . LEU A 1 82 ? 11.978 8.645 24.164 1.00 30.92 82 LEU A C 1
ATOM 673 O O . LEU A 1 82 ? 11.353 7.962 24.984 1.00 37.11 82 LEU A O 1
ATOM 678 N N . ASN A 1 83 ? 11.875 8.555 22.844 1.00 33.51 83 ASN A N 1
ATOM 679 C CA . ASN A 1 83 ? 10.854 7.750 22.192 1.00 38.34 83 ASN A CA 1
ATOM 680 C C . ASN A 1 83 ? 11.201 7.395 20.789 1.00 38.12 83 ASN A C 1
ATOM 681 O O . ASN A 1 83 ? 10.350 6.891 20.069 1.00 36.49 83 ASN A O 1
ATOM 686 N N . ASP A 1 84 ? 12.448 7.636 20.409 1.00 34.08 84 ASP A N 1
ATOM 687 C CA . ASP A 1 84 ? 12.927 7.308 19.103 1.00 35.79 84 ASP A CA 1
ATOM 688 C C . ASP A 1 84 ? 14.204 6.482 19.266 1.00 33.26 84 ASP A C 1
ATOM 689 O O . ASP A 1 84 ? 15.187 7.007 19.694 1.00 33.77 84 ASP A O 1
ATOM 694 N N . PRO A 1 85 ? 14.254 5.248 18.756 1.00 30.97 85 PRO A N 1
ATOM 695 C CA . PRO A 1 85 ? 15.496 4.507 18.899 1.00 33.21 85 PRO A CA 1
ATOM 696 C C . PRO A 1 85 ? 16.725 5.102 18.177 1.00 33.37 85 PRO A C 1
ATOM 697 O O . PRO A 1 85 ? 17.852 4.695 18.467 1.00 35.42 85 PRO A O 1
ATOM 701 N N . SER A 1 86 ? 16.545 6.027 17.229 1.00 32.69 86 SER A N 1
ATOM 702 C CA . SER A 1 86 ? 17.692 6.601 16.514 1.00 31.07 86 SER A CA 1
ATOM 703 C C . SER A 1 86 ? 18.213 7.862 17.118 1.00 29.79 86 SER A C 1
ATOM 704 O O . SER A 1 86 ? 19.038 8.545 16.477 1.00 31.94 86 SER A O 1
ATOM 707 N N . VAL A 1 87 ? 17.745 8.189 18.305 1.00 28.85 87 VAL A N 1
ATOM 708 C CA . VAL A 1 87 ? 18.192 9.387 19.042 1.00 32.55 87 VAL A CA 1
ATOM 709 C C . VAL A 1 87 ? 18.737 8.991 20.413 1.00 32.31 87 VAL A C 1
ATOM 710 O O . VAL A 1 87 ? 18.080 8.301 21.197 1.00 34.67 87 VAL A O 1
ATOM 714 N N . GLY A 1 88 ? 19.962 9.416 20.704 1.00 29.92 88 GLY A N 1
ATOM 715 C CA . GLY A 1 88 ? 20.558 9.175 22.011 1.00 28.13 88 GLY A CA 1
ATOM 716 C C . GLY A 1 88 ? 20.688 10.457 22.815 1.00 29.47 88 GLY A C 1
ATOM 717 O O . GLY A 1 88 ? 20.919 11.542 22.237 1.00 31.92 88 GLY A O 1
ATOM 718 N N . LEU A 1 89 ? 20.633 10.302 24.129 1.00 27.58 89 LEU A N 1
ATOM 719 C CA . LEU A 1 89 ? 20.829 11.419 25.056 1.00 28.76 89 LEU A CA 1
ATOM 720 C C . LEU A 1 89 ? 22.181 11.219 25.703 1.00 26.43 89 LEU A C 1
ATOM 721 O O . LEU A 1 89 ? 22.379 10.350 26.556 1.00 24.71 89 LEU A O 1
ATOM 726 N N . TYR A 1 90 ? 23.107 12.078 25.312 1.00 27.41 90 TYR A N 1
ATOM 727 C CA . TYR A 1 90 ? 24.428 12.116 25.934 1.00 28.79 90 TYR A CA 1
ATOM 728 C C . TYR A 1 90 ? 24.350 12.896 27.204 1.00 28.54 90 TYR A C 1
ATOM 729 O O . TYR A 1 90 ? 23.832 14.023 27.242 1.00 28.50 90 TYR A O 1
ATOM 738 N N . ILE A 1 91 ? 24.920 12.309 28.240 1.00 28.24 91 ILE A N 1
ATOM 739 C CA . ILE A 1 91 ? 24.987 12.959 29.535 1.00 29.99 91 ILE A CA 1
ATOM 740 C C . ILE A 1 91 ? 26.389 12.866 30.060 1.00 28.42 91 ILE A C 1
ATOM 741 O O . ILE A 1 91 ? 26.861 11.806 30.383 1.00 30.98 91 ILE A O 1
ATOM 746 N N . GLY A 1 92 ? 27.014 14.017 30.216 1.00 30.49 92 GLY A N 1
ATOM 747 C CA . GLY A 1 92 ? 28.319 14.124 30.785 1.00 32.07 92 GLY A CA 1
ATOM 748 C C . GLY A 1 92 ? 28.376 14.246 32.297 1.00 33.49 92 GLY A C 1
ATOM 749 O O . GLY A 1 92 ? 27.417 13.940 32.967 1.00 30.66 92 GLY A O 1
ATOM 750 N N . PRO A 1 93 ? 29.558 14.558 32.832 1.00 38.98 93 PRO A N 1
ATOM 751 C CA . PRO A 1 93 ? 29.786 14.608 34.273 1.00 38.98 93 PRO A CA 1
ATOM 752 C C . PRO A 1 93 ? 28.957 15.686 34.957 1.00 32.63 93 PRO A C 1
ATOM 753 O O . PRO A 1 93 ? 28.660 16.749 34.368 1.00 31.47 93 PRO A O 1
ATOM 757 N N . LEU A 1 94 ? 28.503 15.296 36.136 1.00 33.30 94 LEU A N 1
ATOM 758 C CA . LEU A 1 94 ? 27.895 16.189 37.093 1.00 34.07 94 LEU A CA 1
ATOM 759 C C . LEU A 1 94 ? 26.564 16.712 36.659 1.00 35.59 94 LEU A C 1
ATOM 760 O O . LEU A 1 94 ? 26.151 17.824 37.019 1.00 30.74 94 LEU A O 1
ATOM 765 N N . VAL A 1 95 ? 25.831 15.854 35.978 1.00 32.87 95 VAL A N 1
ATOM 766 C CA . VAL A 1 95 ? 24.454 16.123 35.719 1.00 31.44 95 VAL A CA 1
ATOM 767 C C . VAL A 1 95 ? 23.660 15.107 36.527 1.00 33.54 95 VAL A C 1
ATOM 768 O O . VAL A 1 95 ? 23.967 13.934 36.487 1.00 31.50 95 VAL A O 1
ATOM 772 N N . TRP A 1 96 ? 22.660 15.562 37.286 1.00 31.55 96 TRP A N 1
ATOM 773 C CA . TRP A 1 96 ? 21.825 14.667 38.089 1.00 32.10 96 TRP A CA 1
ATOM 774 C C . TRP A 1 96 ? 20.697 14.201 37.218 1.00 33.82 96 TRP A C 1
ATOM 775 O O . TRP A 1 96 ? 20.050 14.990 36.503 1.00 35.30 96 TRP A O 1
ATOM 786 N N . ARG A 1 97 ? 20.361 12.926 37.317 1.00 35.34 97 ARG A N 1
ATOM 787 C CA . ARG A 1 97 ? 19.203 12.493 36.564 1.00 35.09 97 ARG A CA 1
ATOM 788 C C . ARG A 1 97 ? 18.281 11.529 37.269 1.00 31.52 97 ARG A C 1
ATOM 789 O O . ARG A 1 97 ? 18.690 10.788 38.161 1.00 37.09 97 ARG A O 1
ATOM 797 N N . GLU A 1 98 ? 17.029 11.613 36.844 1.00 32.68 98 GLU A N 1
ATOM 798 C CA . GLU A 1 98 ? 15.933 10.704 37.231 1.00 31.93 98 GLU A CA 1
ATOM 799 C C . GLU A 1 98 ? 15.146 10.323 35.985 1.00 34.94 98 GLU A C 1
ATOM 800 O O . GLU A 1 98 ? 15.083 11.058 34.995 1.00 38.45 98 GLU A O 1
ATOM 806 N N . MET A 1 99 ? 14.547 9.142 36.002 1.00 34.68 99 MET A N 1
ATOM 807 C CA . MET A 1 99 ? 13.814 8.667 34.868 1.00 35.81 99 MET A CA 1
ATOM 808 C C . MET A 1 99 ? 12.422 8.210 35.304 1.00 32.59 99 MET A C 1
ATOM 809 O O . MET A 1 99 ? 12.284 7.592 36.351 1.00 37.87 99 MET A O 1
ATOM 814 N N . PHE A 1 100 ? 11.423 8.494 34.495 1.00 38.21 100 PHE A N 1
ATOM 815 C CA . PHE A 1 100 ? 10.028 8.271 34.911 1.00 39.04 100 PHE A CA 1
ATOM 816 C C . PHE A 1 100 ? 9.073 8.188 33.733 1.00 40.16 100 PHE A C 1
ATOM 817 O O . PHE A 1 100 ? 9.464 8.416 32.579 1.00 40.84 100 PHE A O 1
ATOM 825 N N . ASP A 1 101 ? 7.809 7.834 33.990 1.00 37.54 101 ASP A N 1
ATOM 826 C CA . ASP A 1 101 ? 6.865 7.596 32.921 1.00 36.09 101 ASP A CA 1
ATOM 827 C C . ASP A 1 101 ? 7.363 6.596 31.890 1.00 33.46 101 ASP A C 1
ATOM 828 O O . ASP A 1 101 ? 7.256 6.822 30.682 1.00 38.78 101 ASP A O 1
ATOM 833 N N . PHE A 1 102 ? 7.936 5.500 32.372 1.00 34.69 102 PHE A N 1
ATOM 834 C CA . PHE A 1 102 ? 8.229 4.403 31.482 1.00 36.19 102 PHE A CA 1
ATOM 835 C C . PHE A 1 102 ? 6.904 3.829 30.978 1.00 39.40 102 PHE A C 1
ATOM 836 O O . PHE A 1 102 ? 6.078 3.437 31.792 1.00 42.58 102 PHE A O 1
ATOM 844 N N . THR A 1 103 ? 6.690 3.801 29.671 1.00 41.00 103 THR A N 1
ATOM 845 C CA . THR A 1 103 ? 5.536 3.119 29.116 1.00 40.68 103 THR A CA 1
ATOM 846 C C . THR A 1 103 ? 5.636 1.595 29.172 1.00 44.52 103 THR A C 1
ATOM 847 O O . THR A 1 103 ? 6.688 1.019 29.503 1.00 43.96 103 THR A O 1
ATOM 851 N N . GLU A 1 104 ? 4.507 0.938 28.915 1.00 47.93 104 GLU A N 1
ATOM 852 C CA . GLU A 1 104 ? 4.432 -0.524 28.946 1.00 48.65 104 GLU A CA 1
ATOM 853 C C . GLU A 1 104 ? 5.263 -0.998 27.771 1.00 45.18 104 GLU A C 1
ATOM 854 O O . GLU A 1 104 ? 5.116 -0.472 26.676 1.00 46.05 104 GLU A O 1
ATOM 860 N N . GLY A 1 105 ? 6.193 -1.920 28.019 1.00 44.87 105 GLY A N 1
ATOM 861 C CA . GLY A 1 105 ? 7.094 -2.415 26.966 1.00 40.01 105 GLY A CA 1
ATOM 862 C C . GLY A 1 105 ? 8.360 -1.561 26.802 1.00 39.36 105 GLY A C 1
ATOM 863 O O . GLY A 1 105 ? 9.200 -1.867 25.974 1.00 37.12 105 GLY A O 1
ATOM 864 N N . CYS A 1 106 ? 8.527 -0.500 27.592 1.00 35.29 106 CYS A N 1
ATOM 865 C CA . CYS A 1 106 ? 9.685 0.396 27.398 1.00 37.34 106 CYS A CA 1
ATOM 866 C C . CYS A 1 106 ? 11.002 -0.336 27.623 1.00 33.00 106 CYS A C 1
ATOM 867 O O . CYS A 1 106 ? 11.135 -1.143 28.541 1.00 38.92 106 CYS A O 1
ATOM 870 N N . VAL A 1 107 ? 12.008 0.057 26.858 1.00 32.39 107 VAL A N 1
ATOM 871 C CA . VAL A 1 107 ? 13.351 -0.478 26.997 1.00 29.06 107 VAL A CA 1
ATOM 872 C C . VAL A 1 107 ? 14.295 0.712 26.911 1.00 26.75 107 VAL A C 1
ATOM 873 O O . VAL A 1 107 ? 14.282 1.401 25.889 1.00 31.22 107 VAL A O 1
ATOM 877 N N . LEU A 1 108 ? 15.029 0.957 27.971 1.00 30.83 108 LEU A N 1
ATOM 878 C CA . LEU A 1 108 ? 16.029 2.048 28.013 1.00 31.03 108 LEU A CA 1
ATOM 879 C C . LEU A 1 108 ? 17.425 1.385 27.995 1.00 29.11 108 LEU A C 1
ATOM 880 O O . LEU A 1 108 ? 17.739 0.610 28.909 1.00 30.80 108 LEU A O 1
ATOM 885 N N . LEU A 1 109 ? 18.244 1.738 27.003 1.00 30.23 109 LEU A N 1
ATOM 886 C CA . LEU A 1 109 ? 19.596 1.236 26.862 1.00 27.14 109 LEU A CA 1
ATOM 887 C C . LEU A 1 109 ? 20.556 2.350 27.257 1.00 27.08 109 LEU A C 1
ATOM 888 O O . LEU A 1 109 ? 20.349 3.503 26.885 1.00 27.62 109 LEU A O 1
ATOM 893 N N . VAL A 1 110 ? 21.597 1.999 27.991 1.00 26.78 110 VAL A N 1
ATOM 894 C CA . VAL A 1 110 ? 22.608 2.968 28.342 1.00 26.87 110 VAL A CA 1
ATOM 895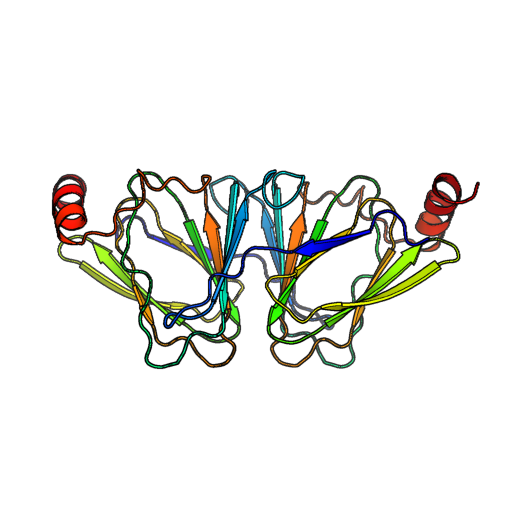 C C . VAL A 1 110 ? 23.951 2.425 27.876 1.00 27.20 110 VAL A C 1
ATOM 896 O O . VAL A 1 110 ? 24.280 1.298 28.154 1.00 26.07 110 VAL A O 1
ATOM 900 N N . LEU A 1 111 ? 24.703 3.246 27.154 1.00 28.11 111 LEU A N 1
ATOM 901 C CA . LEU A 1 111 ? 26.081 2.984 26.813 1.00 29.05 111 LEU A CA 1
ATOM 902 C C . LEU A 1 111 ? 26.979 3.850 27.702 1.00 31.02 111 LEU A C 1
ATOM 903 O O . LEU A 1 111 ? 26.686 5.006 27.915 1.00 28.18 111 LEU A O 1
ATOM 908 N N . ALA A 1 112 ? 28.056 3.301 28.245 1.00 28.53 112 ALA A N 1
ATOM 909 C CA . ALA A 1 112 ? 28.837 3.925 29.292 1.00 27.41 112 ALA A CA 1
ATOM 910 C C . ALA A 1 112 ? 30.295 3.837 28.932 1.00 31.46 112 ALA A C 1
ATOM 911 O O . ALA A 1 112 ? 30.743 2.808 28.417 1.00 30.26 112 ALA A O 1
ATOM 913 N N .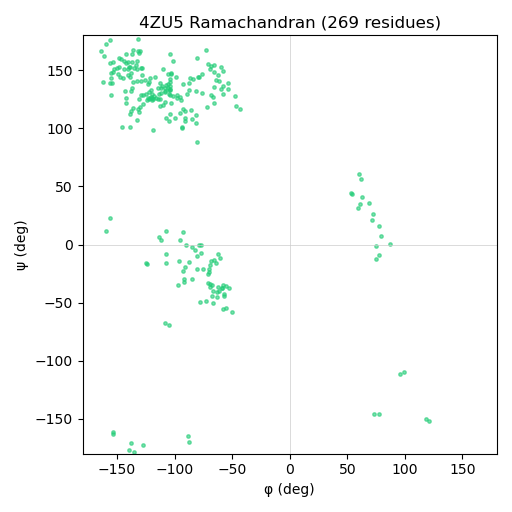 SER A 1 113 ? 31.012 4.914 29.228 1.00 32.19 113 SER A N 1
ATOM 914 C CA . SER A 1 113 ? 32.439 5.073 28.898 1.00 31.64 113 SER A CA 1
ATOM 915 C C . SER A 1 113 ? 33.423 4.363 29.865 1.00 32.85 113 SER A C 1
ATOM 916 O O . SER A 1 113 ? 34.609 4.294 29.560 1.00 32.79 113 SER A O 1
ATOM 919 N N . GLU A 1 114 ? 32.937 3.861 30.984 1.00 32.47 114 GLU A N 1
AT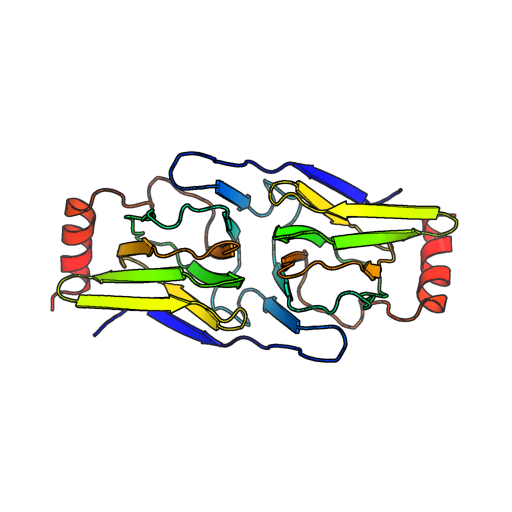OM 920 C CA . GLU A 1 114 ? 33.774 3.133 31.911 1.00 34.66 114 GLU A CA 1
ATOM 921 C C . GLU A 1 114 ? 33.080 1.973 32.528 1.00 31.93 114 GLU A C 1
ATOM 922 O O . GLU A 1 114 ? 31.871 1.915 32.645 1.00 32.56 114 GLU A O 1
ATOM 928 N N . TYR A 1 115 ? 33.870 1.002 32.979 1.00 37.97 115 TYR A N 1
ATOM 929 C CA . TYR A 1 115 ? 33.285 -0.006 33.870 1.00 39.25 115 TYR A CA 1
ATOM 930 C C . TYR A 1 115 ? 32.728 0.631 35.128 1.00 40.37 115 TYR A C 1
ATOM 931 O O . TYR A 1 115 ? 33.194 1.678 35.554 1.00 39.17 115 TYR A O 1
ATOM 940 N N . TYR A 1 116 ? 31.733 -0.030 35.694 1.00 36.05 116 TYR A N 1
ATOM 941 C CA . TYR A 1 116 ? 31.131 0.327 36.950 1.00 44.18 116 TYR A CA 1
ATOM 942 C C . TYR A 1 116 ? 32.147 0.607 38.027 1.00 40.94 116 TYR A C 1
ATOM 943 O O . TYR A 1 116 ? 33.062 -0.170 38.217 1.00 44.76 116 TYR A O 1
ATOM 952 N N . ASP A 1 117 ? 32.015 1.770 38.660 1.00 43.32 117 ASP A N 1
ATOM 953 C CA . ASP A 1 117 ? 32.895 2.229 39.726 1.00 42.56 117 ASP A CA 1
ATOM 954 C C . ASP A 1 117 ? 31.973 2.864 40.766 1.00 47.15 117 ASP A C 1
ATOM 955 O O . ASP A 1 117 ? 31.504 3.973 40.540 1.00 39.12 117 ASP A O 1
ATOM 960 N N . GLU A 1 118 ? 31.665 2.159 41.854 1.00 45.08 118 GLU A N 1
ATOM 961 C CA . GLU A 1 118 ? 30.812 2.723 42.892 1.00 51.22 118 GLU A CA 1
ATOM 962 C C . GLU A 1 118 ? 31.334 4.072 43.367 1.00 49.25 118 GLU A C 1
ATOM 963 O O . GLU A 1 118 ? 30.547 4.988 43.554 1.00 51.81 118 GLU A O 1
ATOM 969 N N . THR A 1 119 ? 32.649 4.242 43.461 1.00 47.37 119 THR A N 1
ATOM 970 C CA . THR A 1 119 ? 33.183 5.537 43.860 1.00 48.12 119 THR A CA 1
ATOM 971 C C . THR A 1 119 ? 32.878 6.704 42.927 1.00 48.71 119 THR A C 1
ATOM 972 O O . THR A 1 119 ? 33.249 7.826 43.235 1.00 45.92 119 THR A O 1
ATOM 976 N N . ASP A 1 120 ? 32.311 6.466 41.746 1.00 45.34 120 ASP A N 1
ATOM 977 C CA . ASP A 1 120 ? 32.019 7.586 40.858 1.00 42.74 120 ASP A CA 1
ATOM 978 C C . ASP A 1 120 ? 30.527 7.735 40.756 1.00 43.96 120 ASP A C 1
ATOM 979 O O . ASP A 1 120 ? 30.051 8.534 39.973 1.00 43.65 120 ASP A O 1
ATOM 984 N N . TYR A 1 121 ? 29.792 6.926 41.512 1.00 41.90 121 TYR A N 1
ATOM 985 C CA . TYR A 1 121 ? 28.341 6.962 41.477 1.00 46.97 121 TYR A CA 1
ATOM 986 C C . TYR A 1 121 ? 27.978 7.896 42.603 1.00 46.98 121 TYR A C 1
ATOM 987 O O . TYR A 1 121 ? 28.085 7.491 43.740 1.00 50.01 121 TYR A O 1
ATOM 996 N N . ILE A 1 122 ? 27.655 9.153 42.313 1.00 46.12 122 ILE A N 1
ATOM 997 C CA . ILE A 1 122 ? 27.223 10.086 43.341 1.00 44.30 122 ILE A CA 1
ATOM 998 C C . ILE A 1 122 ? 25.746 9.866 43.634 1.00 42.26 122 ILE A C 1
ATOM 999 O O . ILE A 1 122 ? 24.879 10.146 42.797 1.00 43.98 122 ILE A O 1
ATOM 1004 N N . ARG A 1 123 ? 25.444 9.366 44.827 1.00 43.51 123 ARG A N 1
ATOM 1005 C CA . ARG A 1 123 ? 24.055 9.120 45.209 1.00 44.15 123 ARG A CA 1
ATOM 1006 C C . ARG A 1 123 ? 23.531 10.124 46.243 1.00 41.30 123 ARG A C 1
ATOM 1007 O O . ARG A 1 123 ? 22.349 10.240 46.453 1.00 37.50 123 ARG A O 1
ATOM 1015 N N . ASN A 1 124 ? 24.426 10.844 46.886 1.00 44.96 124 ASN A N 1
ATOM 1016 C CA . ASN A 1 124 ? 24.007 11.831 47.867 1.00 42.29 124 ASN A CA 1
ATOM 1017 C C . ASN A 1 124 ? 23.705 13.142 47.197 1.00 37.20 124 ASN A C 1
ATOM 1018 O O . ASN A 1 124 ? 24.582 13.800 46.654 1.00 36.74 124 ASN A O 1
ATOM 1023 N N . TYR A 1 125 ? 22.454 13.542 47.265 1.00 35.89 125 TYR A N 1
ATOM 1024 C CA . TYR A 1 125 ? 22.042 14.743 46.586 1.00 35.02 125 TYR A CA 1
ATOM 1025 C C . TYR A 1 125 ? 22.757 15.972 47.101 1.00 37.71 125 TYR A C 1
ATOM 1026 O O . TYR A 1 125 ? 23.115 16.836 46.309 1.00 36.02 125 TYR A O 1
ATOM 1035 N N . ASP A 1 126 ? 23.026 16.050 48.402 1.00 35.97 126 ASP A N 1
ATOM 1036 C CA . ASP A 1 126 ? 23.711 17.253 48.934 1.00 38.21 126 ASP A CA 1
ATOM 1037 C C . ASP A 1 126 ? 25.167 17.338 48.478 1.00 37.72 126 ASP A C 1
ATOM 1038 O O . ASP A 1 126 ? 25.674 18.406 48.191 1.00 37.18 126 ASP A O 1
ATOM 1043 N N . PHE A 1 127 ? 25.816 16.193 48.398 1.00 38.93 127 PHE A N 1
ATOM 1044 C CA . PHE A 1 127 ? 27.173 16.137 47.888 1.00 42.35 127 PHE A CA 1
ATOM 1045 C C . PHE A 1 127 ? 27.173 16.487 46.403 1.00 35.89 127 PHE A C 1
ATOM 1046 O O . PHE A 1 127 ? 28.025 17.230 45.952 1.00 40.67 127 PHE A O 1
ATOM 1054 N N . TYR A 1 128 ? 26.229 15.932 45.648 1.00 36.63 128 TYR A N 1
ATOM 1055 C CA . TYR A 1 128 ? 26.110 16.261 44.249 1.00 37.40 128 TYR A CA 1
ATOM 1056 C C . TYR A 1 128 ? 26.095 17.774 44.121 1.00 39.85 128 TYR A C 1
ATOM 1057 O O . TYR A 1 128 ? 26.913 18.366 43.437 1.00 34.97 128 TYR A O 1
ATOM 1066 N N . ILE A 1 129 ? 25.135 18.408 44.787 1.00 38.40 129 ILE A N 1
ATOM 1067 C CA . ILE A 1 129 ? 24.943 19.844 44.654 1.00 37.54 129 ILE A CA 1
ATOM 1068 C C . ILE A 1 129 ? 26.178 20.637 45.014 1.00 36.25 129 ILE A C 1
ATOM 1069 O O . ILE A 1 129 ? 26.484 21.609 44.346 1.00 40.12 129 ILE A O 1
ATOM 1074 N N . ASP A 1 130 ? 26.853 20.259 46.082 1.00 37.06 130 ASP A N 1
ATOM 1075 C CA . ASP A 1 130 ? 28.074 20.936 46.446 1.00 41.62 130 ASP A CA 1
ATOM 1076 C C . ASP A 1 130 ? 29.064 20.850 45.304 1.00 42.80 130 ASP A C 1
ATOM 1077 O O . ASP A 1 130 ? 29.601 21.867 44.913 1.00 41.57 130 ASP A O 1
ATOM 1082 N N . GLU A 1 131 ? 29.366 19.634 44.857 1.00 41.34 131 GLU A N 1
ATOM 1083 C CA . GLU A 1 131 ? 30.328 19.457 43.739 1.00 46.41 131 GLU A CA 1
ATOM 1084 C C . GLU A 1 131 ? 29.879 20.218 42.486 1.00 44.07 131 GLU A C 1
ATOM 1085 O O . GLU A 1 131 ? 30.666 20.865 41.808 1.00 41.09 131 GLU A O 1
ATOM 1091 N N . ALA A 1 132 ? 28.603 20.128 42.149 1.00 38.40 132 ALA A N 1
ATOM 1092 C CA . ALA A 1 132 ? 28.136 20.756 4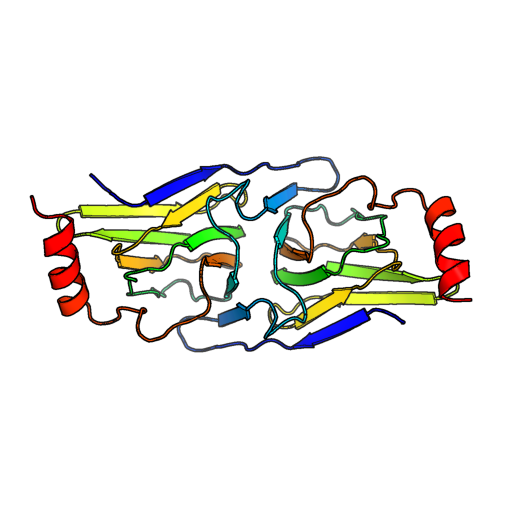0.932 1.00 36.96 132 ALA A CA 1
ATOM 1093 C C . ALA A 1 132 ? 28.121 22.269 41.020 1.00 39.04 132 ALA A C 1
ATOM 1094 O O . ALA A 1 132 ? 28.324 22.958 40.026 1.00 37.51 132 ALA A O 1
ATOM 1096 N N . LYS A 1 133 ? 27.853 22.830 42.191 1.00 38.50 133 LYS A N 1
ATOM 1097 C CA . LYS A 1 133 ? 27.936 24.284 42.325 1.00 42.13 133 LYS A CA 1
ATOM 1098 C C . LYS A 1 133 ? 29.350 24.788 42.055 1.00 38.91 133 LYS A C 1
ATOM 1099 O O . LYS A 1 133 ? 29.514 25.839 41.460 1.00 47.75 133 LYS A O 1
ATOM 1105 N N . LYS A 1 134 ? 30.364 24.086 42.511 1.00 41.78 134 LYS A N 1
ATOM 1106 C CA . LYS A 1 134 ? 31.735 24.465 42.155 1.00 46.23 134 LYS A CA 1
ATOM 1107 C C . LYS A 1 134 ? 32.020 24.478 40.650 1.00 49.41 134 LYS A C 1
ATOM 1108 O O . LYS A 1 134 ? 32.797 25.311 40.170 1.00 46.69 134 LYS A O 1
ATOM 1114 N N . ARG A 1 135 ? 31.458 23.534 39.905 1.00 46.71 135 ARG A N 1
ATOM 1115 C CA . ARG A 1 135 ? 31.636 23.523 38.440 1.00 45.63 135 ARG A CA 1
ATOM 1116 C C . ARG A 1 135 ? 30.858 24.625 37.711 1.00 45.41 135 ARG A C 1
ATOM 1117 O O . ARG A 1 135 ? 31.391 25.297 36.838 1.00 39.50 135 ARG A O 1
ATOM 1125 N N . PHE A 1 136 ? 29.570 24.771 38.035 1.00 40.71 136 PHE A N 1
ATOM 1126 C CA . PHE A 1 136 ? 28.656 25.530 37.217 1.00 39.05 136 PHE A CA 1
ATOM 1127 C C . PHE A 1 136 ? 28.452 26.967 37.687 1.00 44.21 136 PHE A C 1
ATOM 1128 O O . PHE A 1 136 ? 28.270 27.848 36.871 1.00 50.53 136 PHE A O 1
ATOM 1136 N N . LEU A 1 137 ? 28.473 27.200 38.985 1.00 55.82 137 LEU A N 1
ATOM 1137 C CA . LEU A 1 137 ? 28.264 28.546 39.508 1.00 64.42 137 LEU A CA 1
ATOM 1138 C C . LEU A 1 137 ? 29.512 29.409 39.212 1.00 69.55 137 LEU A C 1
ATOM 1139 O O . LEU A 1 137 ? 30.611 29.056 39.657 1.00 74.39 137 LEU A O 1
ATOM 1141 N N . GLU A 1 138 ? 29.316 30.482 38.420 1.00 69.67 138 GLU A N 1
ATOM 1142 C CA . GLU A 1 138 ? 30.355 31.413 37.911 1.00 69.45 138 GLU A CA 1
ATOM 1143 C C . GLU A 1 138 ? 31.431 31.803 38.923 1.00 70.59 138 GLU A C 1
ATOM 1144 O O . GLU A 1 138 ? 31.151 32.469 39.919 1.00 74.41 138 GLU A O 1
ATOM 1146 N N . LEU B 1 2 ? 24.913 -25.482 16.551 1.00 48.51 2 LEU B N 1
ATOM 1147 C CA . LEU B 1 2 ? 25.837 -26.440 17.259 1.00 49.14 2 LEU B CA 1
ATOM 1148 C C . LEU B 1 2 ? 27.169 -25.754 17.633 1.00 39.42 2 LEU B C 1
ATOM 1149 O O . LEU B 1 2 ? 27.203 -24.982 18.574 1.00 42.24 2 LEU B O 1
ATOM 1154 N N . TYR B 1 3 ? 28.247 -25.998 16.897 1.00 38.40 3 TYR B N 1
ATOM 1155 C CA . TYR B 1 3 ? 29.500 -25.303 17.161 1.00 32.12 3 TYR B CA 1
ATOM 1156 C C . TYR B 1 3 ? 29.402 -23.795 17.075 1.00 32.96 3 TYR B C 1
ATOM 1157 O O . TYR B 1 3 ? 28.584 -23.234 16.355 1.00 30.87 3 TYR B O 1
ATOM 1166 N N . ASN B 1 4 ? 30.236 -23.138 17.881 1.00 31.09 4 ASN B N 1
ATOM 1167 C CA . ASN B 1 4 ? 30.455 -21.690 17.818 1.00 32.89 4 ASN B CA 1
ATOM 1168 C C . ASN B 1 4 ? 29.263 -20.880 18.317 1.00 33.46 4 ASN B C 1
ATOM 1169 O O . ASN B 1 4 ? 29.165 -19.678 18.066 1.00 37.40 4 ASN B O 1
ATOM 1174 N N . VAL B 1 5 ? 28.412 -21.519 19.109 1.00 32.23 5 VAL B N 1
ATOM 1175 C CA . VAL B 1 5 ? 27.294 -20.811 19.704 1.00 34.07 5 VAL B CA 1
ATOM 1176 C C . VAL B 1 5 ? 27.074 -21.203 21.158 1.00 32.14 5 VAL B C 1
ATOM 1177 O O . VAL B 1 5 ? 27.398 -22.316 21.572 1.00 33.50 5 VAL B O 1
ATOM 1181 N N . ALA B 1 6 ? 26.608 -20.257 21.974 1.00 32.35 6 ALA B N 1
ATOM 1182 C CA . ALA B 1 6 ? 26.388 -20.445 23.404 1.00 31.34 6 ALA B CA 1
ATOM 1183 C C . ALA B 1 6 ? 25.289 -19.495 23.861 1.00 31.04 6 ALA B C 1
ATOM 1184 O O . ALA B 1 6 ? 25.151 -18.384 23.340 1.00 31.53 6 ALA B O 1
ATOM 1186 N N . LEU B 1 7 ? 24.579 -19.910 24.893 1.00 29.46 7 LEU B N 1
ATOM 1187 C CA . LEU B 1 7 ? 23.711 -19.029 25.629 1.00 32.37 7 LEU B CA 1
ATOM 1188 C C . LEU B 1 7 ? 24.415 -18.551 26.870 1.00 33.37 7 LEU B C 1
ATOM 1189 O O . LEU B 1 7 ? 24.951 -19.340 27.634 1.00 33.62 7 LEU B O 1
ATOM 1194 N N . ILE B 1 8 ? 24.472 -17.242 27.044 1.00 31.08 8 ILE B N 1
ATOM 1195 C CA . ILE B 1 8 ? 25.205 -16.635 28.125 1.00 29.43 8 ILE B CA 1
ATOM 1196 C C . ILE B 1 8 ? 24.227 -16.018 29.074 1.00 26.97 8 ILE B C 1
ATOM 1197 O O . ILE B 1 8 ? 23.295 -15.369 28.619 1.00 33.21 8 ILE B O 1
ATOM 1202 N N . LYS B 1 9 ? 24.395 -16.211 30.374 1.00 31.28 9 LYS B N 1
ATOM 1203 C CA . LYS B 1 9 ? 23.431 -15.714 31.345 1.00 31.52 9 LYS B CA 1
ATOM 1204 C C . LYS B 1 9 ? 23.957 -14.454 31.981 1.00 30.56 9 LYS B C 1
ATOM 1205 O O . LYS B 1 9 ? 25.098 -14.407 32.448 1.00 32.79 9 LYS B O 1
ATOM 1211 N N . PHE B 1 10 ? 23.144 -13.406 31.964 1.00 33.32 10 PHE B N 1
ATOM 1212 C CA . PHE B 1 10 ? 23.526 -12.151 32.618 1.00 32.87 10 PHE B CA 1
ATOM 1213 C C . PHE B 1 10 ? 22.847 -11.962 33.971 1.00 34.36 10 PHE B C 1
ATOM 1214 O O . PHE B 1 10 ? 21.758 -12.469 34.185 1.00 35.34 10 PHE B O 1
ATOM 1222 N N . LYS B 1 11 ? 23.456 -11.137 34.811 1.00 36.03 11 LYS B N 1
ATOM 1223 C CA . LYS B 1 11 ? 22.827 -10.605 36.021 1.00 43.62 11 LYS B CA 1
ATOM 1224 C C . LYS B 1 11 ? 21.489 -9.928 35.687 1.00 41.21 11 LYS B C 1
ATOM 1225 O O . LYS B 1 11 ? 21.340 -9.270 34.673 1.00 39.58 11 LYS B O 1
ATOM 1231 N N . ASP B 1 12 ? 20.468 -10.114 36.506 1.00 41.74 12 ASP B N 1
ATOM 1232 C CA . ASP B 1 12 ? 19.211 -9.387 36.345 1.00 43.36 12 ASP B CA 1
ATOM 1233 C C . ASP B 1 12 ? 18.835 -8.868 37.721 1.00 48.92 12 ASP B C 1
ATOM 1234 O O . ASP B 1 12 ? 18.507 -9.637 38.630 1.00 47.83 12 ASP B O 1
ATOM 1239 N N . ILE B 1 13 ? 18.996 -7.564 37.881 1.00 47.32 13 ILE B N 1
ATOM 1240 C CA . ILE B 1 13 ? 18.717 -6.900 39.126 1.00 45.89 13 ILE B CA 1
ATOM 1241 C C . ILE B 1 13 ? 17.275 -6.467 39.069 1.00 49.12 13 ILE B C 1
ATOM 1242 O O . ILE B 1 13 ? 16.932 -5.522 38.332 1.00 45.06 13 ILE B O 1
ATOM 1247 N N . ALA B 1 14 ? 16.435 -7.176 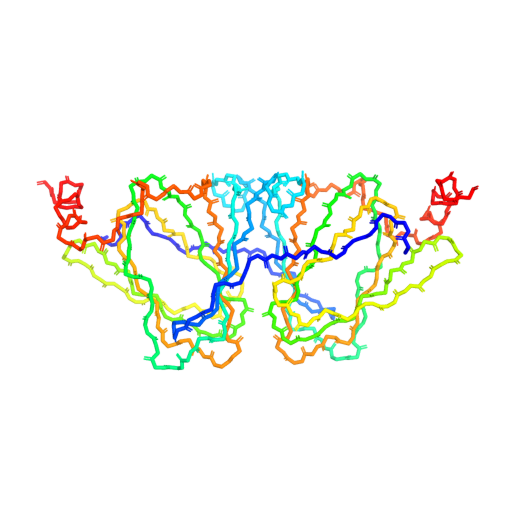39.827 1.00 42.17 14 ALA B N 1
ATOM 1248 C CA . ALA B 1 14 ? 15.011 -6.909 39.810 1.00 44.16 14 ALA B CA 1
ATOM 1249 C C . ALA B 1 14 ? 14.547 -6.512 41.210 1.00 48.72 14 ALA B C 1
ATOM 1250 O O . ALA B 1 14 ? 14.842 -7.189 42.193 1.00 44.73 14 ALA B O 1
ATOM 1252 N N . ASP B 1 15 ? 13.833 -5.397 41.289 1.00 51.03 15 ASP B N 1
ATOM 1253 C CA . ASP B 1 15 ? 13.273 -4.924 42.531 1.00 48.03 15 ASP B CA 1
ATOM 1254 C C . ASP B 1 15 ? 12.061 -4.095 42.168 1.00 50.72 15 ASP B C 1
ATOM 1255 O O . ASP B 1 15 ? 11.555 -4.203 41.052 1.00 46.94 15 ASP B O 1
ATOM 1260 N N . LYS B 1 16 ? 11.581 -3.249 43.074 1.00 51.75 16 LYS B N 1
ATOM 1261 C CA . LYS B 1 16 ? 10.345 -2.539 42.750 1.00 55.77 16 LYS B CA 1
ATOM 1262 C C . LYS B 1 16 ? 10.549 -1.482 41.648 1.00 51.08 16 LYS B C 1
ATOM 1263 O O . LYS B 1 16 ? 9.596 -1.116 40.955 1.00 48.67 16 LYS B O 1
ATOM 1269 N N . TYR B 1 17 ? 11.798 -1.045 41.459 1.00 53.54 17 TYR B N 1
ATOM 1270 C CA . TYR B 1 17 ? 12.142 -0.087 40.390 1.00 53.13 17 TYR B CA 1
ATOM 1271 C C . TYR B 1 17 ? 12.233 -0.685 38.982 1.00 49.86 17 TYR B C 1
ATOM 1272 O O . TYR B 1 17 ? 12.344 0.050 38.006 1.00 46.04 17 TYR B O 1
ATOM 1281 N N . GLY B 1 18 ? 12.138 -2.002 38.871 1.00 43.58 18 GLY B N 1
ATOM 1282 C CA . GLY B 1 18 ? 11.979 -2.686 37.581 1.00 41.71 18 GLY B CA 1
ATOM 1283 C C . GLY B 1 18 ? 13.163 -3.636 37.447 1.00 41.83 18 GLY B C 1
ATOM 1284 O O . GLY B 1 18 ? 13.761 -4.039 38.446 1.00 45.69 18 GLY B O 1
ATOM 1285 N N . HIS B 1 19 ? 13.572 -3.935 36.220 1.00 39.25 19 HIS B N 1
ATOM 1286 C CA . HIS B 1 19 ? 14.706 -4.805 35.983 1.00 37.48 19 HIS B CA 1
ATOM 1287 C C . HIS B 1 19 ? 15.845 -4.092 35.264 1.00 38.98 19 HIS B C 1
ATOM 1288 O O . HIS B 1 19 ? 15.604 -3.333 34.336 1.00 34.14 19 HIS B O 1
ATOM 1295 N N . LEU B 1 20 ? 17.073 -4.435 35.615 1.00 34.54 20 LEU B N 1
ATOM 1296 C CA . LEU B 1 20 ? 18.262 -3.892 34.966 1.00 35.38 20 LEU B CA 1
ATOM 1297 C C . LEU B 1 20 ? 19.258 -5.041 34.749 1.00 37.21 20 LEU B C 1
ATOM 1298 O O . LEU B 1 20 ? 19.491 -5.870 35.669 1.00 37.92 20 LEU B O 1
ATOM 1303 N N . THR B 1 21 ? 19.800 -5.122 33.526 1.00 35.25 21 THR B N 1
ATOM 1304 C CA . THR B 1 21 ? 20.913 -6.033 33.249 1.00 34.97 21 THR B CA 1
ATOM 1305 C C . THR B 1 21 ? 22.127 -5.271 32.765 1.00 32.32 21 THR B C 1
ATOM 1306 O O . THR B 1 21 ? 21.992 -4.476 31.812 1.00 34.24 21 THR B O 1
ATOM 1310 N N . PRO B 1 22 ? 23.287 -5.484 33.418 1.00 33.70 22 PRO B N 1
ATOM 1311 C CA . PRO B 1 22 ? 24.514 -4.891 32.967 1.00 33.02 22 PRO B CA 1
ATOM 1312 C C . PRO B 1 22 ? 25.407 -5.890 32.248 1.00 34.11 22 PRO B C 1
ATOM 1313 O O . PRO B 1 22 ? 25.429 -7.079 32.570 1.00 35.91 22 PRO B O 1
ATOM 1317 N N . ILE B 1 23 ? 26.152 -5.379 31.285 1.00 31.35 23 ILE B N 1
ATOM 1318 C CA . ILE B 1 23 ? 27.077 -6.227 30.508 1.00 32.41 23 ILE B CA 1
ATOM 1319 C C . ILE B 1 23 ? 28.338 -5.395 30.374 1.00 31.15 23 ILE B C 1
ATOM 1320 O O . ILE B 1 23 ? 28.335 -4.404 29.686 1.00 32.47 23 ILE B O 1
ATOM 1325 N N . GLU B 1 24 ? 29.440 -5.843 30.964 1.00 31.67 24 GLU B N 1
ATOM 1326 C CA . GLU B 1 24 ? 30.702 -5.169 30.771 1.00 30.34 24 GLU B CA 1
ATOM 1327 C C . GLU B 1 24 ? 31.621 -5.986 29.906 1.00 26.81 24 GLU B C 1
ATOM 1328 O O . GLU B 1 24 ? 31.711 -7.229 30.020 1.00 29.58 24 GLU B O 1
ATOM 1334 N N . GLY B 1 25 ? 32.232 -5.282 28.953 1.00 28.43 25 GLY B N 1
ATOM 1335 C CA . GLY B 1 25 ? 33.077 -5.911 27.969 1.00 27.16 25 GLY B CA 1
ATOM 1336 C C . GLY B 1 25 ? 34.200 -6.659 28.613 1.00 28.12 25 GLY B C 1
ATOM 1337 O O . GLY B 1 25 ? 34.782 -6.138 29.574 1.00 29.52 25 GLY B O 1
ATOM 1338 N N . LYS B 1 26 ? 34.482 -7.884 28.118 1.00 30.36 26 LYS B N 1
ATOM 1339 C CA . LYS B 1 26 ? 35.507 -8.762 28.642 1.00 31.67 26 LYS B CA 1
ATOM 1340 C C . LYS B 1 26 ? 35.171 -9.446 29.949 1.00 30.51 26 LYS B C 1
ATOM 1341 O O . LYS B 1 26 ? 35.862 -10.391 30.330 1.00 35.35 26 LYS B O 1
ATOM 1347 N N . ILE B 1 27 ? 34.113 -9.010 30.633 1.00 30.61 27 ILE B N 1
ATOM 1348 C CA . ILE B 1 27 ? 33.694 -9.623 31.890 1.00 29.73 27 ILE B CA 1
ATOM 1349 C C . ILE B 1 27 ? 32.465 -10.466 31.665 1.00 28.61 27 ILE B C 1
ATOM 1350 O O . ILE B 1 27 ? 32.548 -11.687 31.705 1.00 28.58 27 ILE B O 1
ATOM 1355 N N . ASP B 1 28 ? 31.342 -9.822 31.375 1.00 28.63 28 ASP B N 1
ATOM 1356 C CA . ASP B 1 28 ? 30.121 -10.555 31.154 1.00 30.68 28 ASP B CA 1
ATOM 1357 C C . ASP B 1 28 ? 30.036 -11.269 29.803 1.00 30.86 28 ASP B C 1
ATOM 1358 O O . ASP B 1 28 ? 29.203 -12.163 29.629 1.00 33.02 28 ASP B O 1
ATOM 1363 N N . ILE B 1 29 ? 30.840 -10.806 28.847 1.00 27.72 29 ILE B N 1
ATOM 1364 C CA . ILE B 1 29 ? 31.029 -11.419 27.565 1.00 28.10 29 ILE B CA 1
ATOM 1365 C C . ILE B 1 29 ? 32.541 -11.465 27.317 1.00 26.48 29 ILE B C 1
ATOM 1366 O O . ILE B 1 29 ? 33.306 -10.713 27.934 1.00 27.35 29 ILE B O 1
ATOM 1371 N N . PRO B 1 30 ? 32.958 -12.370 26.432 1.00 28.19 30 PRO B N 1
ATOM 1372 C CA . PRO B 1 30 ? 34.381 -12.548 26.299 1.00 30.04 30 PRO B CA 1
ATOM 1373 C C . PRO B 1 30 ? 35.093 -11.499 25.468 1.00 30.28 30 PRO B C 1
ATOM 1374 O O . PRO B 1 30 ? 36.322 -11.493 25.507 1.00 40.33 30 PRO B O 1
ATOM 1378 N N . PHE B 1 31 ? 34.411 -10.512 24.919 1.00 28.44 31 PHE B N 1
ATOM 1379 C CA . PHE B 1 31 ? 35.144 -9.537 24.095 1.00 26.80 31 PHE B CA 1
ATOM 1380 C C . PHE B 1 31 ? 34.801 -8.099 24.466 1.00 30.04 31 PHE B C 1
ATOM 1381 O O . PHE B 1 31 ? 33.843 -7.849 25.166 1.00 29.21 31 PHE B O 1
ATOM 1389 N N . ASP B 1 32 ? 35.599 -7.162 23.992 1.00 29.48 32 ASP B N 1
ATOM 1390 C CA . ASP B 1 32 ? 35.286 -5.742 24.126 1.00 34.23 32 ASP B CA 1
ATOM 1391 C C . ASP B 1 32 ? 34.210 -5.378 23.130 1.00 28.75 32 ASP B C 1
ATOM 1392 O O . ASP B 1 32 ? 34.264 -5.831 21.982 1.00 29.29 32 ASP B O 1
ATOM 1397 N N . ILE B 1 33 ? 33.349 -4.447 23.508 1.00 29.40 33 ILE B N 1
ATOM 1398 C CA . ILE B 1 33 ? 32.178 -4.082 22.704 1.00 29.81 33 ILE B CA 1
ATOM 1399 C C . ILE B 1 33 ? 32.659 -2.901 21.854 1.00 30.91 33 ILE B C 1
ATOM 1400 O O . ILE B 1 33 ? 32.739 -1.810 22.376 1.00 31.48 33 ILE B O 1
ATOM 1405 N N . LYS B 1 34 ? 33.001 -3.108 20.586 1.00 26.59 34 LYS B N 1
ATOM 1406 C CA . LYS B 1 34 ? 33.418 -2.022 19.688 1.00 29.34 34 LYS B CA 1
ATOM 1407 C C . LYS B 1 34 ? 32.218 -1.353 19.052 1.00 28.83 34 LYS B C 1
ATOM 1408 O O . LYS B 1 34 ? 32.290 -0.235 18.599 1.00 28.19 34 LYS B O 1
ATOM 1414 N N . ARG B 1 35 ? 31.152 -2.127 18.871 1.00 26.66 35 ARG B N 1
ATOM 1415 C CA . ARG B 1 35 ? 29.976 -1.690 18.125 1.00 30.77 35 ARG B CA 1
ATOM 1416 C C . ARG B 1 35 ? 28.749 -2.331 18.726 1.00 26.80 35 ARG B C 1
ATOM 1417 O O . ARG B 1 35 ? 28.801 -3.498 19.076 1.00 27.16 35 ARG B O 1
ATOM 1425 N N . VAL B 1 36 ? 27.633 -1.621 18.748 1.00 27.41 36 VAL B N 1
ATOM 1426 C CA . VAL B 1 36 ? 26.327 -2.250 19.034 1.00 28.39 36 VAL B CA 1
ATOM 1427 C C . VAL B 1 36 ? 25.411 -1.803 17.890 1.00 29.72 36 VAL B C 1
ATOM 1428 O O . VAL B 1 36 ? 25.676 -0.813 17.175 1.00 27.41 36 VAL B O 1
ATOM 1432 N N . TYR B 1 37 ? 24.426 -2.634 17.599 1.00 28.12 37 TYR B N 1
ATOM 1433 C CA . TYR B 1 37 ? 23.288 -2.182 16.789 1.00 32.00 37 TYR B CA 1
ATOM 1434 C C . TYR B 1 37 ? 22.017 -2.809 17.304 1.00 28.77 37 TYR B C 1
ATOM 1435 O O . TYR B 1 37 ? 22.059 -3.795 18.038 1.00 28.96 37 TYR B O 1
ATOM 1444 N N . TYR B 1 38 ? 20.884 -2.249 16.896 1.00 28.38 38 TYR B N 1
ATOM 1445 C CA . TYR B 1 38 ? 19.638 -2.823 17.341 1.00 28.05 38 TYR B CA 1
ATOM 1446 C C . TYR B 1 38 ? 18.580 -2.739 16.237 1.00 29.03 38 TYR B C 1
ATOM 1447 O O . TYR B 1 38 ? 18.540 -1.797 15.428 1.00 29.77 38 TYR B O 1
ATOM 1456 N N . ILE B 1 39 ? 17.674 -3.700 16.285 1.00 28.54 39 ILE B N 1
ATOM 1457 C CA . ILE B 1 39 ? 16.708 -3.958 15.227 1.00 31.71 39 ILE B CA 1
ATOM 1458 C C . ILE B 1 39 ? 15.334 -3.884 15.880 1.00 29.89 39 ILE B C 1
ATOM 1459 O O . ILE B 1 39 ? 15.125 -4.499 16.917 1.00 30.25 39 ILE B O 1
ATOM 1464 N N . THR B 1 40 ? 14.465 -3.019 15.335 1.00 36.29 40 THR B N 1
ATOM 1465 C CA . THR B 1 40 ? 13.106 -2.791 15.838 1.00 34.89 40 THR B CA 1
ATOM 1466 C C . THR B 1 40 ? 12.105 -2.723 14.645 1.00 33.66 40 THR B C 1
ATOM 1467 O O . THR B 1 40 ? 12.496 -2.599 13.482 1.00 32.05 40 THR B O 1
ATOM 1471 N N . LYS B 1 41 ? 10.817 -2.787 14.971 1.00 34.25 41 LYS B N 1
ATOM 1472 C CA . LYS B 1 41 ? 9.735 -2.518 14.025 1.00 37.78 41 LYS B CA 1
ATOM 1473 C C . LYS B 1 41 ? 9.744 -3.470 12.847 1.00 37.49 41 LYS B C 1
ATOM 1474 O O . LYS B 1 41 ? 9.514 -3.081 11.714 1.00 36.52 41 LYS B O 1
ATOM 1480 N N . VAL B 1 42 ? 10.121 -4.725 13.075 1.00 34.89 42 VAL B N 1
ATOM 1481 C CA . VAL B 1 42 ? 10.169 -5.678 11.984 1.00 36.10 42 VAL B CA 1
ATOM 1482 C C . VAL B 1 42 ? 8.772 -6.338 11.834 1.00 34.10 42 VAL B C 1
ATOM 1483 O O . VAL B 1 42 ? 8.146 -6.688 12.835 1.00 32.49 42 VAL B O 1
ATOM 1487 N N . ASP B 1 43 ? 8.277 -6.420 10.605 1.00 42.53 43 ASP B N 1
ATOM 1488 C CA . ASP B 1 43 ? 6.935 -6.970 10.373 1.00 45.03 43 ASP B CA 1
ATOM 1489 C C . ASP B 1 43 ? 6.942 -8.461 10.607 1.00 45.83 43 ASP B C 1
ATOM 1490 O O . ASP B 1 43 ? 7.982 -9.072 10.419 1.00 40.82 43 ASP B O 1
ATOM 1495 N N . LYS B 1 44 ? 5.776 -9.033 10.945 1.00 48.70 44 LYS B N 1
ATOM 1496 C CA . LYS B 1 44 ? 5.665 -10.377 11.549 1.00 56.72 44 LYS B CA 1
ATOM 1497 C C . LYS B 1 44 ? 5.988 -11.479 10.548 1.00 52.93 44 LYS B C 1
ATOM 1498 O O . LYS B 1 44 ? 6.496 -12.541 10.896 1.00 56.12 44 LYS B O 1
ATOM 1504 N N . ASP B 1 45 ? 5.793 -11.178 9.282 1.00 52.55 45 ASP B N 1
ATOM 1505 C CA . ASP B 1 45 ? 6.028 -12.160 8.229 1.00 53.91 45 ASP B CA 1
ATOM 1506 C C . ASP B 1 45 ? 7.476 -12.109 7.706 1.00 47.89 45 ASP B C 1
ATOM 1507 O O . ASP B 1 45 ? 7.822 -12.862 6.785 1.00 44.85 45 ASP B O 1
ATOM 1512 N N . ILE B 1 46 ? 8.313 -11.204 8.248 1.00 42.79 46 ILE B N 1
ATOM 1513 C CA . ILE B 1 46 ? 9.648 -10.943 7.674 1.00 39.84 46 ILE B CA 1
ATOM 1514 C C . ILE B 1 46 ? 10.729 -11.893 8.217 1.00 36.01 46 ILE B C 1
ATOM 1515 O O . ILE B 1 46 ? 10.706 -12.272 9.384 1.00 37.36 46 ILE B O 1
ATOM 1520 N N . THR B 1 47 ? 11.656 -12.269 7.353 1.00 36.57 47 THR B N 1
ATOM 1521 C CA . THR B 1 47 ? 12.878 -12.969 7.762 1.00 36.88 47 THR B CA 1
ATOM 1522 C C . THR B 1 47 ? 14.015 -12.084 7.313 1.00 37.39 47 THR B C 1
ATOM 1523 O O . THR B 1 47 ? 13.977 -11.569 6.191 1.00 35.82 47 THR B O 1
ATOM 1527 N N . ARG B 1 48 ? 14.990 -11.857 8.214 1.00 37.38 48 ARG B N 1
ATOM 1528 C CA . ARG B 1 48 ? 16.159 -11.042 7.888 1.00 35.88 48 ARG B CA 1
ATOM 1529 C C . ARG B 1 48 ? 17.449 -11.672 8.372 1.00 33.45 48 ARG B C 1
ATOM 1530 O O . ARG B 1 48 ? 17.473 -12.796 8.892 1.00 34.01 48 ARG B O 1
ATOM 1538 N N . GLY B 1 49 ? 18.545 -10.962 8.142 1.00 33.59 49 GLY B N 1
ATOM 1539 C CA . GLY B 1 49 ? 19.831 -11.533 8.433 1.00 33.86 49 GLY B CA 1
ATOM 1540 C C . GLY B 1 49 ? 20.420 -12.060 7.158 1.00 32.49 49 GLY B C 1
ATOM 1541 O O . GLY B 1 49 ? 20.928 -11.313 6.346 1.00 38.82 49 GLY B O 1
ATOM 1542 N N . TYR B 1 50 ? 20.504 -13.370 7.027 1.00 29.53 50 TYR B N 1
ATOM 1543 C CA . TYR B 1 50 ? 21.123 -13.961 5.853 1.00 31.79 50 TYR B CA 1
ATOM 1544 C C . TYR B 1 50 ? 22.589 -13.612 5.680 1.00 34.27 50 TYR B C 1
ATOM 1545 O O . TYR B 1 50 ? 22.959 -13.016 4.693 1.00 32.53 50 TYR B O 1
ATOM 1554 N N . HIS B 1 51 ? 23.405 -13.909 6.690 1.00 35.71 51 HIS B N 1
ATOM 1555 C CA . HIS B 1 51 ? 24.818 -13.547 6.658 1.00 33.64 51 HIS B CA 1
ATOM 1556 C C . HIS B 1 51 ? 25.593 -14.375 7.677 1.00 31.77 51 HIS B C 1
ATOM 1557 O O . HIS B 1 51 ? 25.020 -15.079 8.521 1.00 31.63 51 HIS B O 1
ATOM 1564 N N . SER B 1 52 ? 26.910 -14.391 7.471 1.00 32.32 52 SER B N 1
ATOM 1565 C CA . SER B 1 52 ? 27.829 -14.909 8.418 1.00 32.83 52 SER B CA 1
ATOM 1566 C C . SER B 1 52 ? 29.043 -13.969 8.488 1.00 35.55 52 SER B C 1
ATOM 1567 O O . SER B 1 52 ? 29.070 -12.910 7.871 1.00 35.19 52 SER B O 1
ATOM 1570 N N . HIS B 1 53 ? 30.083 -14.408 9.178 1.00 37.17 53 HIS B N 1
ATOM 1571 C CA . HIS B 1 53 ? 31.333 -13.624 9.216 1.00 39.32 53 HIS B CA 1
ATOM 1572 C C . HIS B 1 53 ? 32.471 -14.546 9.461 1.00 35.04 53 HIS B C 1
ATOM 1573 O O . HIS B 1 53 ? 32.245 -15.527 10.157 1.00 36.35 53 HIS B O 1
ATOM 1580 N N . LYS B 1 54 ? 33.684 -14.151 9.082 1.00 39.52 54 LYS B N 1
ATOM 1581 C CA . LYS B 1 54 ? 34.868 -14.997 9.346 1.00 42.54 54 LYS B CA 1
ATOM 1582 C C . LYS B 1 54 ? 35.556 -14.667 10.665 1.00 43.54 54 LYS B C 1
ATOM 1583 O O . LYS B 1 54 ? 36.240 -15.501 11.257 1.00 47.86 54 LYS B O 1
ATOM 1589 N N . LYS B 1 55 ? 35.460 -13.419 11.088 1.00 35.47 55 LYS B N 1
ATOM 1590 C CA . LYS B 1 55 ? 36.276 -12.986 12.185 1.00 39.93 55 LYS B CA 1
ATOM 1591 C C . LYS B 1 55 ? 35.479 -12.402 13.372 1.00 35.53 55 LYS B C 1
ATOM 1592 O O . LYS B 1 55 ? 35.999 -12.252 14.447 1.00 40.44 55 LYS B O 1
ATOM 1598 N N . LEU B 1 56 ? 34.231 -12.044 13.172 1.00 33.63 56 LEU B N 1
ATOM 1599 C CA . LEU B 1 56 ? 33.475 -11.300 14.177 1.00 34.18 56 LEU B CA 1
ATOM 1600 C C . LEU B 1 56 ? 32.863 -12.232 15.226 1.00 36.93 56 LEU B C 1
ATOM 1601 O O . LEU B 1 56 ? 32.391 -13.350 14.900 1.00 34.85 56 LEU B O 1
ATOM 1606 N N . HIS B 1 57 ? 32.859 -11.750 16.475 1.00 32.03 57 HIS B N 1
ATOM 1607 C CA . HIS B 1 57 ? 32.110 -12.379 17.543 1.00 29.16 57 HIS B CA 1
ATOM 1608 C C . HIS B 1 57 ? 30.996 -11.427 17.952 1.00 31.30 57 HIS B C 1
ATOM 1609 O O . HIS B 1 57 ? 31.162 -10.184 17.956 1.00 27.68 57 HIS B O 1
ATOM 1616 N N . GLN B 1 58 ? 29.827 -12.020 18.184 1.00 26.81 58 GLN B N 1
ATOM 1617 C CA . GLN B 1 58 ? 28.652 -11.244 18.493 1.00 26.31 58 GLN B CA 1
ATOM 1618 C C . GLN B 1 58 ? 27.920 -11.912 19.628 1.00 24.69 58 GLN B C 1
ATOM 1619 O O . GLN B 1 58 ? 28.017 -13.138 19.801 1.00 24.60 58 GLN B O 1
ATOM 1625 N N . VAL B 1 59 ? 27.115 -11.108 20.332 1.00 26.24 59 VAL B N 1
ATOM 1626 C CA . VAL B 1 59 ? 26.073 -11.558 21.272 1.00 26.54 59 VAL B CA 1
ATOM 1627 C C . VAL B 1 59 ? 24.740 -10.855 21.021 1.00 28.43 59 VAL B C 1
ATOM 1628 O O . VAL B 1 59 ? 24.684 -9.614 20.860 1.00 26.42 59 VAL B O 1
ATOM 1632 N N . LEU B 1 60 ? 23.711 -11.686 20.826 1.00 26.56 60 LEU B N 1
ATOM 1633 C CA . LEU B 1 60 ? 22.360 -11.231 20.470 1.00 29.11 60 LEU B CA 1
ATOM 1634 C C . LEU B 1 60 ? 21.445 -11.339 21.657 1.00 27.30 60 LEU B C 1
ATOM 1635 O O . LEU B 1 60 ? 21.465 -12.338 22.381 1.00 30.52 60 LEU B O 1
ATOM 1640 N N . ILE B 1 61 ? 20.662 -10.306 21.891 1.00 29.56 61 ILE B N 1
ATOM 1641 C CA . ILE B 1 61 ? 19.828 -10.269 23.080 1.00 30.12 61 ILE B CA 1
ATOM 1642 C C . ILE B 1 61 ? 18.485 -9.644 22.760 1.00 30.49 61 ILE B C 1
ATOM 1643 O O . ILE B 1 61 ? 18.407 -8.577 22.169 1.00 28.49 61 ILE B O 1
ATOM 1648 N N . CYS B 1 62 ? 17.415 -10.362 23.076 1.00 30.68 62 CYS B N 1
ATOM 1649 C CA . CYS B 1 62 ? 16.089 -9.844 22.866 1.00 27.69 62 CYS B CA 1
ATOM 1650 C C . CYS B 1 62 ? 15.632 -9.109 24.143 1.00 28.28 62 CYS B C 1
ATOM 1651 O O . CYS B 1 62 ? 15.392 -9.697 25.194 1.00 30.72 62 CYS B O 1
ATOM 1654 N N . LEU B 1 63 ? 15.445 -7.796 24.025 1.00 30.74 63 LEU B N 1
ATOM 1655 C CA . LEU B 1 63 ? 15.185 -6.949 25.177 1.00 31.00 63 LEU B CA 1
ATOM 1656 C C . LEU B 1 63 ? 13.691 -6.698 25.391 1.00 33.87 63 LEU B C 1
ATOM 1657 O O . LEU B 1 63 ? 13.288 -6.188 26.446 1.00 34.61 63 LEU B O 1
ATOM 1662 N N . ASN B 1 64 ? 12.889 -7.011 24.370 1.00 37.87 64 ASN B N 1
ATOM 1663 C CA . ASN B 1 64 ? 11.414 -6.953 24.488 1.00 34.54 64 ASN B CA 1
ATOM 1664 C C . ASN B 1 64 ? 10.786 -7.863 23.468 1.00 33.45 64 ASN B C 1
ATOM 1665 O O . ASN B 1 64 ? 11.246 -7.969 22.337 1.00 30.93 64 ASN B O 1
ATOM 1670 N N . GLY B 1 65 ? 9.743 -8.571 23.882 1.00 35.18 65 GLY B N 1
ATOM 1671 C CA . GLY B 1 65 ? 9.041 -9.447 22.950 1.00 33.65 65 GLY B CA 1
ATOM 1672 C C . GLY B 1 65 ? 9.846 -10.719 22.741 1.00 29.66 65 GLY B C 1
ATOM 1673 O O . GLY B 1 65 ? 10.489 -11.219 23.678 1.00 31.65 65 GLY B O 1
ATOM 1674 N N . SER B 1 66 ? 9.757 -11.224 21.524 1.00 32.56 66 SER B N 1
ATOM 1675 C CA . SER B 1 66 ? 10.396 -12.486 21.150 1.00 36.93 66 SER B CA 1
ATOM 1676 C C . SER B 1 66 ? 10.818 -12.488 19.692 1.00 33.46 66 SER B C 1
ATOM 1677 O O . SER B 1 66 ? 10.210 -11.794 18.840 1.00 38.38 66 SER B O 1
ATOM 1680 N N . VAL B 1 67 ? 11.864 -13.264 19.361 1.00 30.40 67 VAL B N 1
ATOM 1681 C CA . VAL B 1 67 ? 12.369 -13.369 18.006 1.00 30.66 67 VAL B CA 1
ATOM 1682 C C . VAL B 1 67 ? 13.038 -14.741 17.909 1.00 31.44 67 VAL B C 1
ATOM 1683 O O . VAL B 1 67 ? 13.496 -15.264 18.899 1.00 33.29 67 VAL B O 1
ATOM 1687 N N . LYS B 1 68 ? 13.000 -15.330 16.741 1.00 32.00 68 LYS B N 1
ATOM 1688 C CA . LYS B 1 68 ? 13.565 -16.649 16.545 1.00 34.75 68 LYS B CA 1
ATOM 1689 C C . LYS B 1 68 ? 14.771 -16.510 15.678 1.00 30.56 68 LYS B C 1
ATOM 1690 O O . LYS B 1 68 ? 14.753 -15.837 14.655 1.00 32.52 68 LYS B O 1
ATOM 1696 N N . ILE B 1 69 ? 15.831 -17.215 16.055 1.00 32.18 69 ILE B N 1
ATOM 1697 C CA . ILE B 1 69 ? 17.093 -17.133 15.350 1.00 30.58 69 ILE B CA 1
ATOM 1698 C C . ILE B 1 69 ? 17.378 -18.542 14.836 1.00 30.41 69 ILE B C 1
ATOM 1699 O O . ILE B 1 69 ? 17.446 -19.463 15.624 1.00 34.46 69 ILE B O 1
ATOM 1704 N N . ARG B 1 70 ? 17.588 -18.635 13.535 1.00 32.34 70 ARG B N 1
ATOM 1705 C CA . ARG B 1 70 ? 17.875 -19.905 12.864 1.00 34.93 70 ARG B CA 1
ATOM 1706 C C . ARG B 1 70 ? 19.349 -19.838 12.623 1.00 33.96 70 ARG B C 1
ATOM 1707 O O . ARG B 1 70 ? 19.827 -18.956 11.903 1.00 32.62 70 ARG B O 1
ATOM 1715 N N . LEU B 1 71 ? 20.050 -20.829 13.172 1.00 35.00 71 LEU B N 1
ATOM 1716 C CA . LEU B 1 71 ? 21.495 -20.843 13.127 1.00 33.91 71 LEU B CA 1
ATOM 1717 C C . LEU B 1 71 ? 21.845 -22.010 12.232 1.00 32.92 71 LEU B C 1
ATOM 1718 O O . LEU B 1 71 ? 21.338 -23.094 12.436 1.00 33.36 71 LEU B O 1
ATOM 1723 N N . LYS B 1 72 ? 22.628 -21.760 11.207 1.00 33.94 72 LYS B N 1
ATOM 1724 C CA . LYS B 1 72 ? 23.082 -22.852 10.362 1.00 37.35 72 LYS B CA 1
ATOM 1725 C C . LYS B 1 72 ? 24.582 -22.923 10.272 1.00 35.24 72 LYS B C 1
ATOM 1726 O O . LYS B 1 72 ? 25.275 -21.909 10.129 1.00 34.11 72 LYS B O 1
ATOM 1732 N N . ILE B 1 73 ? 25.074 -24.159 10.336 1.00 36.08 73 ILE B N 1
ATOM 1733 C CA . ILE B 1 73 ? 26.388 -24.537 9.811 1.00 39.33 73 ILE B CA 1
ATOM 1734 C C . ILE B 1 73 ? 26.204 -25.783 8.936 1.00 41.65 73 ILE B C 1
ATOM 1735 O O . ILE B 1 73 ? 25.134 -26.408 8.994 1.00 39.45 73 ILE B O 1
ATOM 1740 N N . PRO B 1 74 ? 27.234 -26.125 8.144 1.00 43.18 74 PRO B N 1
ATOM 1741 C CA . PRO B 1 74 ? 27.145 -27.285 7.256 1.00 47.22 74 PRO B CA 1
ATOM 1742 C C . PRO B 1 74 ? 26.590 -28.538 7.950 1.00 51.38 74 PRO B C 1
ATOM 1743 O O . PRO B 1 74 ? 27.125 -29.027 8.966 1.00 47.64 74 PRO B O 1
ATOM 1747 N N . ASP B 1 75 ? 25.458 -28.998 7.414 1.00 59.85 75 ASP B N 1
ATOM 1748 C CA . ASP B 1 75 ? 24.801 -30.221 7.867 1.00 57.74 75 ASP B CA 1
ATOM 1749 C C . ASP B 1 75 ? 24.012 -30.037 9.168 1.00 58.53 75 ASP B C 1
ATOM 1750 O O . ASP B 1 75 ? 23.655 -31.009 9.822 1.00 63.92 75 ASP B O 1
ATOM 1755 N N . GLU B 1 76 ? 23.724 -28.801 9.571 1.00 52.35 76 GLU B N 1
ATOM 1756 C CA . GLU B 1 76 ? 23.238 -28.592 10.917 1.00 49.27 76 GLU B CA 1
ATOM 1757 C C . GLU B 1 76 ? 22.385 -27.314 11.003 1.00 48.07 76 GLU B C 1
ATOM 1758 O O . GLU B 1 76 ? 22.656 -26.319 10.321 1.00 44.07 76 GLU B O 1
ATOM 1764 N N . GLU B 1 77 ? 21.282 -27.374 11.741 1.00 46.82 77 GLU B N 1
ATOM 1765 C CA . GLU B 1 77 ? 20.431 -26.203 11.825 1.00 45.72 77 GLU B CA 1
ATOM 1766 C C . GLU B 1 77 ? 19.612 -26.222 13.094 1.00 49.06 77 GLU B C 1
ATOM 1767 O O . GLU B 1 77 ? 18.998 -27.238 13.401 1.00 49.00 77 GLU B O 1
ATOM 1773 N N . LYS B 1 78 ? 19.636 -25.125 13.860 1.00 45.35 78 LYS B N 1
ATOM 1774 C CA . LYS B 1 78 ? 18.831 -25.017 15.098 1.00 43.51 78 LYS B CA 1
ATOM 1775 C C . LYS B 1 78 ? 18.107 -23.699 15.128 1.00 40.44 78 LYS B C 1
ATOM 1776 O O . LYS B 1 78 ? 18.611 -22.699 14.636 1.00 40.93 78 LYS B O 1
ATOM 1782 N N . ILE B 1 79 ? 16.963 -23.685 15.778 1.00 34.49 79 ILE B N 1
ATOM 1783 C CA . ILE B 1 79 ? 16.186 -22.484 15.932 1.00 39.30 79 ILE B CA 1
ATOM 1784 C C . ILE B 1 79 ? 16.146 -22.202 17.412 1.00 39.06 79 ILE B C 1
ATOM 1785 O O . ILE B 1 79 ? 15.813 -23.084 18.198 1.00 38.17 79 ILE B O 1
ATOM 1790 N N . ILE B 1 80 ? 16.534 -20.994 17.822 1.00 38.13 80 ILE B N 1
ATOM 1791 C CA . ILE B 1 80 ? 16.528 -20.622 19.251 1.00 35.71 80 ILE B CA 1
ATOM 1792 C C . ILE B 1 80 ? 15.649 -19.417 19.353 1.00 35.91 80 ILE B C 1
ATOM 1793 O O . ILE B 1 80 ? 15.817 -18.486 18.561 1.00 33.68 80 ILE B O 1
ATOM 1798 N N . GLU B 1 81 ? 14.729 -19.462 20.296 1.00 31.63 81 GLU B N 1
ATOM 1799 C CA . GLU B 1 81 ? 13.847 -18.341 20.523 1.00 37.84 81 GLU B CA 1
ATOM 1800 C C . GLU B 1 81 ? 14.414 -17.563 21.661 1.00 33.98 81 GLU B C 1
ATOM 1801 O O . GLU B 1 81 ? 14.697 -18.138 22.713 1.00 36.65 81 GLU B O 1
ATOM 1807 N N . LEU B 1 82 ? 14.567 -16.259 21.450 1.00 33.08 82 LEU B N 1
ATOM 1808 C CA . LEU B 1 82 ? 15.070 -15.396 22.491 1.00 33.51 82 LEU B CA 1
ATOM 1809 C C . LEU B 1 82 ? 13.872 -14.582 22.918 1.00 33.74 82 LEU B C 1
ATOM 1810 O O . LEU B 1 82 ? 13.214 -13.935 22.076 1.00 34.25 82 LEU B O 1
ATOM 1815 N N . ASN B 1 83 ? 13.701 -14.548 24.217 1.00 33.40 83 ASN B N 1
ATOM 1816 C CA . ASN B 1 83 ? 12.589 -13.857 24.808 1.00 38.94 83 ASN B CA 1
ATOM 1817 C C . ASN B 1 83 ? 12.868 -13.444 26.219 1.00 38.52 83 ASN B C 1
ATOM 1818 O O . ASN B 1 83 ? 11.938 -13.207 26.964 1.00 40.50 83 ASN B O 1
ATOM 1823 N N . ASP B 1 84 ? 14.132 -13.316 26.605 1.00 36.85 84 ASP B N 1
ATOM 1824 C CA . ASP B 1 84 ? 14.480 -12.956 27.962 1.00 35.14 84 ASP B CA 1
ATOM 1825 C C . ASP B 1 84 ? 15.691 -12.032 27.921 1.00 32.76 84 ASP B C 1
ATOM 1826 O O . ASP B 1 84 ? 16.742 -12.459 27.437 1.00 30.83 84 ASP B O 1
ATOM 1831 N N . PRO B 1 85 ? 15.568 -10.823 28.474 1.00 34.54 85 PRO B N 1
ATOM 1832 C CA . PRO B 1 85 ? 16.638 -9.849 28.305 1.00 32.99 85 PRO B CA 1
ATOM 1833 C C . PRO B 1 85 ? 17.899 -10.232 29.033 1.00 31.72 85 PRO B C 1
ATOM 1834 O O . PRO B 1 85 ? 18.908 -9.630 28.786 1.00 32.02 85 PRO B O 1
ATOM 1838 N N . SER B 1 86 ? 17.849 -11.200 29.941 1.00 30.11 86 SER B N 1
ATOM 1839 C CA . SER B 1 86 ? 18.979 -11.556 30.780 1.00 30.83 86 SER B CA 1
ATOM 1840 C C . SER B 1 86 ? 19.780 -12.722 30.213 1.00 32.32 86 SER B C 1
ATOM 1841 O O . SER B 1 86 ? 20.719 -13.193 30.861 1.00 33.82 86 SER B O 1
ATOM 1844 N N . VAL B 1 87 ? 19.389 -13.169 29.022 1.00 32.93 87 VAL B N 1
ATOM 1845 C CA . VAL B 1 87 ? 20.072 -14.187 28.263 1.00 33.00 87 VAL B CA 1
ATOM 1846 C C . VAL B 1 87 ? 20.570 -13.695 26.887 1.00 35.35 87 VAL B C 1
ATOM 1847 O O . VAL B 1 87 ? 19.813 -13.163 26.095 1.00 30.55 87 VAL B O 1
ATOM 1851 N N . GLY B 1 88 ? 21.863 -13.856 26.646 1.00 32.06 88 GLY B N 1
ATOM 1852 C CA . GLY B 1 88 ? 22.484 -13.573 25.358 1.00 33.67 88 GLY B CA 1
ATOM 1853 C C . GLY B 1 88 ? 22.841 -14.818 24.572 1.00 30.64 88 GLY B C 1
ATOM 1854 O O . GLY B 1 88 ? 23.234 -15.847 25.147 1.00 30.75 88 GLY B O 1
ATOM 1855 N N . LEU B 1 89 ? 22.749 -14.695 23.259 1.00 30.63 89 LEU B N 1
ATOM 1856 C CA . LEU B 1 89 ? 23.145 -15.738 22.326 1.00 27.39 89 LEU B CA 1
ATOM 1857 C C . LEU B 1 89 ? 24.464 -15.293 21.724 1.00 28.85 89 LEU B C 1
ATOM 1858 O O . LEU B 1 89 ? 24.521 -14.424 20.842 1.00 25.99 89 LEU B O 1
ATOM 1863 N N . TYR B 1 90 ? 25.517 -15.967 22.166 1.00 27.98 90 TYR B N 1
ATOM 1864 C CA . TYR B 1 90 ? 26.828 -15.814 21.575 1.00 31.22 90 TYR B CA 1
ATOM 1865 C C . TYR B 1 90 ? 26.903 -16.539 20.256 1.00 29.42 90 TYR B C 1
ATOM 1866 O O . TYR B 1 90 ? 26.554 -17.743 20.170 1.00 31.54 90 TYR B O 1
ATOM 1875 N N . ILE B 1 91 ? 27.388 -15.823 19.251 1.00 26.61 91 ILE B N 1
ATOM 1876 C CA . ILE B 1 91 ? 27.662 -16.414 17.923 1.00 27.50 91 ILE B CA 1
ATOM 1877 C C . ILE B 1 91 ? 29.044 -16.060 17.433 1.00 30.65 91 ILE B C 1
ATOM 1878 O O . ILE B 1 91 ? 29.349 -14.919 17.142 1.00 27.07 91 ILE B O 1
ATOM 1883 N N . GLY B 1 92 ? 29.864 -17.083 17.327 1.00 30.33 92 GLY B N 1
ATOM 1884 C CA . GLY B 1 92 ? 31.195 -16.918 16.799 1.00 34.16 92 GLY B CA 1
ATOM 1885 C C . GLY B 1 92 ? 31.273 -17.059 15.283 1.00 35.57 92 GLY B C 1
ATOM 1886 O O . GLY B 1 92 ? 30.271 -16.926 14.563 1.00 33.49 92 GLY B O 1
ATOM 1887 N N . PRO B 1 93 ? 32.497 -17.226 14.776 1.00 37.72 93 PRO B N 1
ATOM 1888 C CA . PRO B 1 93 ? 32.733 -17.110 13.347 1.00 41.48 93 PRO B CA 1
ATOM 1889 C C . PRO B 1 93 ? 32.110 -18.243 12.550 1.00 35.59 93 PRO B C 1
ATOM 1890 O O . PRO B 1 93 ? 31.959 -19.370 13.050 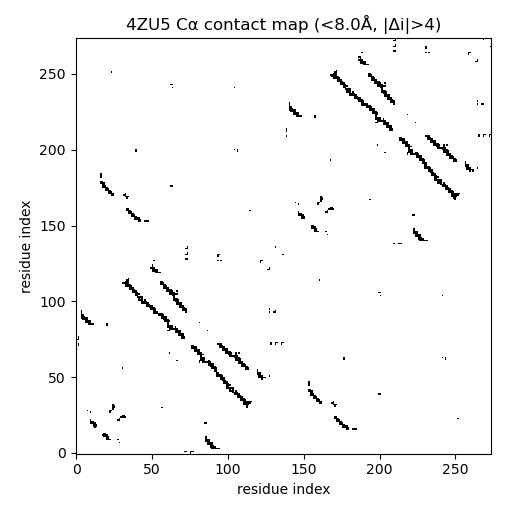1.00 35.04 93 PRO B O 1
ATOM 1894 N N . LEU B 1 94 ? 31.761 -17.932 11.308 1.00 35.78 94 LEU B N 1
ATOM 1895 C CA . LEU B 1 94 ? 31.281 -18.943 10.361 1.00 34.69 94 LEU B CA 1
ATOM 1896 C C . LEU B 1 94 ? 30.050 -19.691 10.778 1.00 34.28 94 LEU B C 1
ATOM 1897 O O . LEU B 1 94 ? 29.849 -20.844 10.381 1.00 35.01 94 LEU B O 1
ATOM 1902 N N . VAL B 1 95 ? 29.181 -19.019 11.519 1.00 32.27 95 VAL B N 1
ATOM 1903 C CA . VAL B 1 95 ? 27.800 -19.472 11.666 1.00 32.99 95 VAL B CA 1
ATOM 1904 C C . VAL B 1 95 ? 26.895 -18.595 10.813 1.00 35.57 95 VAL B C 1
ATOM 1905 O O . VAL B 1 95 ? 27.031 -17.382 10.846 1.00 29.52 95 VAL B O 1
ATOM 1909 N N . TRP B 1 96 ? 25.976 -19.205 10.051 1.00 30.41 96 TRP B N 1
ATOM 1910 C CA . TRP B 1 96 ? 25.072 -18.436 9.188 1.00 31.05 96 TRP B CA 1
ATOM 1911 C C . TRP B 1 96 ? 23.824 -18.198 10.019 1.00 27.66 96 TRP B C 1
ATOM 1912 O O . TRP B 1 96 ? 23.355 -19.096 10.740 1.00 32.00 96 TRP B O 1
ATOM 1923 N N . ARG B 1 97 ? 23.262 -17.010 9.965 1.00 30.94 97 ARG B N 1
ATOM 1924 C CA A ARG B 1 97 ? 22.025 -16.801 10.717 0.50 29.82 97 ARG B CA 1
ATOM 1925 C CA B ARG B 1 97 ? 22.032 -16.770 10.735 0.50 30.27 97 ARG B CA 1
ATOM 1926 C C . ARG B 1 97 ? 20.946 -16.045 9.964 1.00 28.97 97 ARG B C 1
ATOM 1927 O O . ARG B 1 97 ? 21.252 -15.219 9.133 1.00 28.48 97 ARG B O 1
ATOM 1942 N N . GLU B 1 98 ? 19.700 -16.341 10.333 1.00 27.56 98 GLU B N 1
ATOM 1943 C CA . GLU B 1 98 ? 18.500 -15.722 9.786 1.00 32.78 98 GLU B CA 1
ATOM 1944 C C . GLU B 1 98 ? 17.606 -15.495 10.974 1.00 29.62 98 GLU B C 1
ATOM 1945 O O . GLU B 1 98 ? 17.625 -16.288 11.923 1.00 33.35 98 GLU B O 1
ATOM 1951 N N . MET B 1 99 ? 16.855 -14.397 10.985 1.00 30.93 99 MET B N 1
ATOM 1952 C CA . MET B 1 99 ? 15.985 -14.159 12.103 1.00 30.89 99 MET B CA 1
ATOM 1953 C C . MET B 1 99 ? 14.551 -13.927 11.675 1.00 31.84 99 MET B C 1
ATOM 1954 O O . MET B 1 99 ? 14.329 -13.187 10.735 1.00 32.14 99 MET B O 1
ATOM 1959 N N . PHE B 1 100 ? 13.596 -14.436 12.429 1.00 36.13 100 PHE B N 1
ATOM 1960 C CA . PHE B 1 100 ? 12.196 -14.363 11.987 1.00 37.39 100 PHE B CA 1
ATOM 1961 C C . PHE B 1 100 ? 11.274 -14.440 13.151 1.00 36.94 100 PHE B C 1
ATOM 1962 O O . PHE B 1 100 ? 11.699 -14.594 14.291 1.00 35.10 100 PHE B O 1
ATOM 1970 N N . ASP B 1 101 ? 9.973 -14.306 12.886 1.00 35.84 101 ASP B N 1
ATOM 1971 C CA . ASP B 1 101 ? 8.996 -14.235 13.946 1.00 31.81 101 ASP B CA 1
ATOM 1972 C C . ASP B 1 101 ? 9.297 -13.160 14.974 1.00 32.33 101 ASP B C 1
ATOM 1973 O O . ASP B 1 101 ? 9.244 -13.394 16.190 1.00 33.63 101 ASP B O 1
ATOM 1978 N N . PHE B 1 102 ? 9.691 -11.987 14.494 1.00 35.64 102 PHE B N 1
ATOM 1979 C CA . PHE B 1 102 ? 9.777 -10.858 15.372 1.00 32.84 102 PHE B CA 1
ATOM 1980 C C . PHE B 1 102 ? 8.380 -10.483 15.824 1.00 39.70 102 PHE B C 1
ATOM 1981 O O . PHE B 1 102 ? 7.513 -10.219 14.998 1.00 38.82 102 PHE B O 1
ATOM 1989 N N . THR B 1 103 ? 8.192 -10.396 17.125 1.00 37.11 103 THR B N 1
ATOM 1990 C CA . THR B 1 103 ? 6.925 -9.949 17.665 1.00 40.35 103 THR B CA 1
ATOM 1991 C C . THR B 1 103 ? 6.759 -8.432 17.657 1.00 46.54 103 THR B C 1
ATOM 1992 O O . THR B 1 103 ? 7.699 -7.647 17.472 1.00 39.99 103 THR B O 1
ATOM 1996 N N . GLU B 1 104 ? 5.499 -8.044 17.759 1.00 48.04 104 GLU B N 1
ATOM 1997 C CA . GLU B 1 104 ? 5.063 -6.689 18.054 1.00 50.75 104 GLU B CA 1
ATOM 1998 C C . GLU B 1 104 ? 5.867 -6.053 19.156 1.00 42.39 104 GLU B C 1
ATOM 1999 O O . GLU B 1 104 ? 5.797 -6.513 20.285 1.00 42.51 104 GLU B O 1
ATOM 2005 N N . GLY B 1 105 ? 6.587 -4.980 18.852 1.00 38.12 105 GLY B N 1
ATOM 2006 C CA . GLY B 1 105 ? 7.435 -4.340 19.887 1.00 37.27 105 GLY B CA 1
ATOM 2007 C C . GLY B 1 105 ? 8.776 -5.030 20.177 1.00 36.68 105 GLY B C 1
ATOM 2008 O O . GLY B 1 105 ? 9.447 -4.679 21.142 1.00 34.53 105 GLY B O 1
ATOM 2009 N N . CYS B 1 106 ? 9.138 -6.040 19.382 1.00 36.25 106 CYS B N 1
ATOM 2010 C CA . CYS B 1 106 ? 10.393 -6.749 19.577 1.00 34.64 106 CYS B CA 1
ATOM 2011 C C . CYS B 1 106 ? 11.574 -5.793 19.420 1.00 33.77 106 CYS B C 1
ATOM 2012 O O . CYS B 1 106 ? 11.613 -4.962 18.485 1.00 30.89 106 CYS B O 1
ATOM 2015 N N . VAL B 1 107 ? 12.575 -5.997 20.285 1.00 32.35 107 VAL B N 1
ATOM 2016 C CA . VAL B 1 107 ? 13.835 -5.224 20.193 1.00 26.71 107 VAL B CA 1
ATOM 2017 C C . VAL B 1 107 ? 14.976 -6.249 20.236 1.00 24.32 107 VAL B C 1
ATOM 2018 O O . VAL B 1 107 ? 15.046 -6.989 21.236 1.00 27.80 107 VAL B O 1
ATOM 2022 N N . LEU B 1 108 ? 15.788 -6.349 19.189 1.00 27.15 108 LEU B N 1
ATOM 2023 C CA . LEU B 1 108 ? 16.966 -7.222 19.208 1.00 27.14 108 LEU B CA 1
ATOM 2024 C C . LEU B 1 108 ? 18.241 -6.371 19.237 1.00 27.69 108 LEU B C 1
ATOM 2025 O O . LEU B 1 108 ? 18.508 -5.591 18.306 1.00 26.89 108 LEU B O 1
ATOM 2030 N N . LEU B 1 109 ? 19.025 -6.555 20.292 1.00 27.99 109 LEU B N 1
ATOM 2031 C CA . LEU B 1 109 ? 20.239 -5.773 20.447 1.00 28.41 109 LEU B CA 1
ATOM 2032 C C . LEU B 1 109 ? 21.363 -6.718 20.074 1.00 28.12 109 LEU B C 1
ATOM 2033 O O . LEU B 1 109 ? 21.328 -7.876 20.457 1.00 27.44 109 LEU B O 1
ATOM 2038 N N . VAL B 1 110 ? 22.377 -6.197 19.400 1.00 26.93 110 VAL B N 1
ATOM 2039 C CA . VAL B 1 110 ? 23.553 -6.979 19.067 1.00 25.62 110 VAL B CA 1
ATOM 2040 C C . VAL B 1 110 ? 24.792 -6.232 19.533 1.00 25.91 110 VAL B C 1
ATOM 2041 O O . VAL B 1 110 ? 24.940 -5.029 19.215 1.00 29.58 110 VAL B O 1
ATOM 2045 N N . LEU B 1 111 ? 25.644 -6.957 20.278 1.00 26.59 111 LEU B N 1
ATOM 2046 C CA . LEU B 1 111 ? 26.973 -6.447 20.696 1.00 26.72 111 LEU B CA 1
ATOM 2047 C C . LEU B 1 111 ? 27.998 -7.166 19.808 1.00 27.94 111 LEU B C 1
ATOM 2048 O O . LEU B 1 111 ? 27.955 -8.422 19.658 1.00 28.62 111 LEU B O 1
ATOM 2053 N N . ALA B 1 112 ? 28.928 -6.390 19.257 1.00 26.49 112 ALA B N 1
ATOM 2054 C CA . ALA B 1 112 ? 29.916 -6.945 18.325 1.00 26.66 112 ALA B CA 1
ATOM 2055 C C . ALA B 1 112 ? 31.355 -6.607 18.682 1.00 27.08 112 ALA B C 1
ATOM 2056 O O . ALA B 1 112 ? 31.635 -5.496 19.203 1.00 29.05 112 ALA B O 1
ATOM 2058 N N . SER B 1 113 ? 32.247 -7.559 18.382 1.00 27.60 113 SER B N 1
ATOM 2059 C CA . SER B 1 113 ? 33.639 -7.483 18.791 1.00 30.28 113 SER B CA 1
ATOM 2060 C C . SER B 1 113 ? 34.527 -6.689 17.847 1.00 32.53 113 SER B C 1
ATOM 2061 O O . SER B 1 113 ? 35.671 -6.529 18.193 1.00 29.88 113 SER B O 1
ATOM 2064 N N . GLU B 1 114 ? 34.022 -6.158 16.729 1.00 31.58 114 GLU B N 1
ATOM 2065 C CA . GLU B 1 114 ? 34.840 -5.321 15.870 1.00 32.09 114 GLU B CA 1
ATOM 2066 C C . GLU B 1 114 ? 34.004 -4.271 15.194 1.00 30.68 114 GLU B C 1
ATOM 2067 O O . GLU B 1 114 ? 32.785 -4.391 15.089 1.00 33.25 114 GLU B O 1
ATOM 2073 N N . TYR B 1 115 ? 34.630 -3.206 14.701 1.00 37.34 115 TYR B N 1
ATOM 2074 C CA . TYR B 1 115 ? 33.889 -2.238 13.854 1.00 37.97 115 TYR B CA 1
ATOM 2075 C C . TYR B 1 115 ? 33.457 -2.889 12.555 1.00 41.44 115 TYR B C 1
ATOM 2076 O O . TYR B 1 115 ? 34.074 -3.865 12.101 1.00 40.50 115 TYR B O 1
ATOM 2085 N N . TYR B 1 116 ? 32.388 -2.366 11.969 1.00 39.21 116 TYR B N 1
ATOM 2086 C CA . TYR B 1 116 ? 31.862 -2.874 10.721 1.00 43.84 116 TYR B CA 1
ATOM 2087 C C . TYR B 1 116 ? 32.958 -2.923 9.648 1.00 43.03 116 TYR B C 1
ATOM 2088 O O . TYR B 1 116 ? 33.801 -2.032 9.551 1.00 41.56 116 TYR B O 1
ATOM 2097 N N . ASP B 1 117 ? 33.011 -4.046 8.950 1.00 40.97 117 ASP B N 1
ATOM 2098 C CA . ASP B 1 117 ? 34.003 -4.312 7.921 1.00 42.22 117 ASP B CA 1
ATOM 2099 C C . ASP B 1 117 ? 33.300 -5.150 6.855 1.00 43.47 117 ASP B C 1
ATOM 2100 O O . ASP B 1 117 ? 33.096 -6.349 7.049 1.00 38.42 117 ASP B O 1
ATOM 2105 N N . GLU B 1 118 ? 32.890 -4.519 5.756 1.00 38.80 118 GLU B N 1
ATOM 2106 C CA . GLU B 1 118 ? 32.170 -5.260 4.722 1.00 47.04 118 GLU B CA 1
ATOM 2107 C C . GLU B 1 118 ? 32.990 -6.448 4.269 1.00 48.99 118 GLU B C 1
ATOM 2108 O O . GLU B 1 118 ? 32.435 -7.526 4.082 1.00 50.56 118 GLU B O 1
ATOM 2114 N N . THR B 1 119 ? 34.307 -6.319 4.214 1.00 44.03 119 THR B N 1
ATOM 2115 C CA . THR B 1 119 ? 35.098 -7.458 3.750 1.00 48.83 119 THR B CA 1
ATOM 2116 C C . THR B 1 119 ? 34.963 -8.717 4.600 1.00 45.74 119 THR B C 1
ATOM 2117 O O . THR B 1 119 ? 35.458 -9.768 4.225 1.00 46.51 119 THR B O 1
ATOM 2121 N N . ASP B 1 120 ? 34.364 -8.625 5.777 1.00 43.03 120 ASP B N 1
ATOM 2122 C CA . ASP B 1 120 ? 34.226 -9.798 6.624 1.00 45.99 120 ASP B CA 1
ATOM 2123 C C . ASP B 1 120 ? 32.758 -10.206 6.778 1.00 45.04 120 ASP B C 1
ATOM 2124 O O . ASP B 1 120 ? 32.450 -11.105 7.579 1.00 49.03 120 ASP B O 1
ATOM 2129 N N . TYR B 1 121 ? 31.866 -9.544 6.044 1.00 42.97 121 TYR B N 1
ATOM 2130 C CA . TYR B 1 121 ? 30.433 -9.897 6.018 1.00 45.05 121 TYR B CA 1
ATOM 2131 C C . TYR B 1 121 ? 30.234 -10.799 4.813 1.00 48.62 121 TYR B C 1
ATOM 2132 O O . TYR B 1 121 ? 30.357 -10.345 3.673 1.00 49.94 121 TYR B O 1
ATOM 2141 N N . ILE B 1 122 ? 29.913 -12.060 5.073 1.00 40.10 122 ILE B N 1
ATOM 2142 C CA . ILE B 1 122 ? 29.589 -13.039 4.040 1.00 40.33 122 ILE B CA 1
ATOM 2143 C C . ILE B 1 122 ? 28.090 -13.047 3.762 1.00 38.23 122 ILE B C 1
ATOM 2144 O O . ILE B 1 122 ? 27.331 -13.504 4.613 1.00 36.66 122 ILE B O 1
ATOM 2149 N N . ARG B 1 123 ? 27.667 -12.543 2.609 1.00 36.01 123 ARG B N 1
ATOM 2150 C CA . ARG B 1 123 ? 26.226 -12.419 2.310 1.00 40.99 123 ARG B CA 1
ATOM 2151 C C . ARG B 1 123 ? 25.747 -13.442 1.278 1.00 39.99 123 ARG B C 1
ATOM 2152 O O . ARG B 1 123 ? 24.554 -13.569 1.014 1.00 36.78 123 ARG B O 1
ATOM 2160 N N . ASN B 1 124 ? 26.687 -14.151 0.689 1.00 32.46 124 ASN B N 1
ATOM 2161 C CA . ASN B 1 124 ? 26.381 -15.086 -0.398 1.00 39.44 124 ASN B CA 1
ATOM 2162 C C . ASN B 1 124 ? 26.436 -16.495 0.163 1.00 35.80 124 ASN B C 1
ATOM 2163 O O . ASN B 1 124 ? 27.498 -16.984 0.571 1.00 38.05 124 ASN B O 1
ATOM 2168 N N . TYR B 1 125 ? 25.289 -17.161 0.226 1.00 32.99 125 TYR B N 1
ATOM 2169 C CA . TYR B 1 125 ? 25.264 -18.464 0.887 1.00 31.48 125 TYR B CA 1
ATOM 2170 C C . TYR B 1 125 ? 26.238 -19.466 0.251 1.00 33.40 125 TYR B C 1
ATOM 2171 O O . TYR B 1 125 ? 26.779 -20.374 0.925 1.00 33.24 125 TYR B O 1
ATOM 2180 N N . ASP B 1 126 ? 26.417 -19.395 -1.068 1.00 31.86 126 ASP B N 1
ATOM 2181 C CA . ASP B 1 126 ? 27.315 -20.380 -1.689 1.00 36.81 126 ASP B CA 1
ATOM 2182 C C . ASP B 1 126 ? 28.749 -20.157 -1.216 1.00 33.44 126 ASP B C 1
ATOM 2183 O O . ASP B 1 126 ? 29.479 -21.113 -1.002 1.00 35.27 126 ASP B O 1
ATOM 2188 N N . PHE B 1 127 ? 29.146 -18.897 -1.101 1.00 36.15 127 PHE B N 1
ATOM 2189 C CA . PHE B 1 127 ? 30.472 -18.584 -0.547 1.00 37.33 127 PHE B CA 1
ATOM 2190 C C . PHE B 1 127 ? 30.595 -19.039 0.902 1.00 36.02 127 PHE B C 1
ATOM 2191 O O . PHE B 1 127 ? 31.600 -19.631 1.301 1.00 33.90 127 PHE B O 1
ATOM 2199 N N . TYR B 1 128 ? 29.535 -18.843 1.673 1.00 33.98 128 TYR B N 1
ATOM 2200 C CA . TYR B 1 128 ? 29.488 -19.337 3.045 1.00 33.79 128 TYR B CA 1
ATOM 2201 C C . TYR B 1 128 ? 29.735 -20.822 3.129 1.00 37.66 128 TYR B C 1
ATOM 2202 O O . TYR B 1 128 ? 30.592 -21.296 3.847 1.00 37.26 128 TYR B O 1
ATOM 2211 N N . ILE B 1 129 ? 28.951 -21.575 2.380 1.00 38.55 129 ILE B N 1
ATOM 2212 C CA . ILE B 1 129 ? 29.030 -23.008 2.419 1.00 37.52 129 ILE B CA 1
ATOM 2213 C C . ILE B 1 129 ? 30.428 -23.459 2.034 1.00 37.56 129 ILE B C 1
ATOM 2214 O O . ILE B 1 129 ? 30.992 -24.375 2.628 1.00 36.28 129 ILE B O 1
ATOM 2219 N N . ASP B 1 130 ? 31.017 -22.769 1.080 1.00 38.44 130 ASP B N 1
ATOM 2220 C CA . ASP B 1 130 ? 32.320 -23.162 0.591 1.00 42.65 130 ASP B CA 1
ATOM 2221 C C . ASP B 1 130 ? 33.345 -22.958 1.715 1.00 46.71 130 ASP B C 1
ATOM 2222 O O . ASP B 1 130 ? 34.097 -23.882 2.050 1.00 47.58 130 ASP B O 1
ATOM 2227 N N . GLU B 1 131 ? 33.348 -21.773 2.321 1.00 42.47 131 GLU B N 1
ATOM 2228 C CA . GLU B 1 131 ? 34.263 -21.499 3.471 1.00 46.25 131 GLU B CA 1
ATOM 2229 C C . GLU B 1 131 ? 33.989 -22.375 4.705 1.00 44.74 131 GLU B C 1
ATOM 2230 O O . GLU B 1 131 ? 34.902 -22.945 5.294 1.00 44.50 131 GLU B O 1
ATOM 2236 N N . ALA B 1 132 ? 32.724 -22.517 5.080 1.00 43.70 132 ALA B N 1
ATOM 2237 C CA . ALA B 1 132 ? 32.334 -23.271 6.258 1.00 42.37 132 ALA B CA 1
ATOM 2238 C C . ALA B 1 132 ? 32.571 -24.771 6.174 1.00 48.33 132 ALA B C 1
ATOM 2239 O O . ALA B 1 132 ? 32.804 -25.408 7.188 1.00 41.76 132 ALA B O 1
ATOM 2241 N N . LYS B 1 133 ? 32.429 -25.394 5.015 1.00 49.25 133 LYS B N 1
ATOM 2242 C CA . LYS B 1 133 ? 32.653 -26.846 5.007 1.00 54.41 133 LYS B CA 1
ATOM 2243 C C . LYS B 1 133 ? 34.145 -27.184 5.217 1.00 48.52 133 LYS B C 1
ATOM 2244 O O . LYS B 1 133 ? 34.503 -28.233 5.733 1.00 50.05 133 LYS B O 1
ATOM 2250 N N . LYS B 1 134 ? 35.015 -26.243 4.900 1.00 48.43 134 LYS B N 1
ATOM 2251 C CA . LYS B 1 134 ? 36.425 -26.401 5.211 1.00 51.01 134 LYS B CA 1
ATOM 2252 C C . LYS B 1 134 ? 36.711 -26.345 6.724 1.00 52.75 134 LYS B C 1
ATOM 2253 O O . LYS B 1 134 ? 37.584 -27.052 7.198 1.00 50.41 134 LYS B O 1
ATOM 2259 N N . ARG B 1 135 ? 35.960 -25.548 7.484 1.00 47.33 135 ARG B N 1
ATOM 2260 C CA . ARG B 1 135 ? 36.094 -25.505 8.958 1.00 48.51 135 ARG B CA 1
ATOM 2261 C C . ARG B 1 135 ? 35.408 -26.685 9.668 1.00 47.18 135 ARG B C 1
ATOM 2262 O O . ARG B 1 135 ? 35.973 -27.303 10.574 1.00 42.68 135 ARG B O 1
ATOM 2270 N N . PHE B 1 136 ? 34.149 -26.943 9.320 1.00 43.11 136 PHE B N 1
ATOM 2271 C CA . PHE B 1 136 ? 33.333 -27.846 10.116 1.00 46.53 136 PHE B CA 1
ATOM 2272 C C . PHE B 1 136 ? 33.400 -29.290 9.659 1.00 51.11 136 PHE B C 1
ATOM 2273 O O . PHE B 1 136 ? 33.077 -30.172 10.435 1.00 52.91 136 PHE B O 1
ATOM 2281 N N . LEU B 1 137 ? 33.832 -29.513 8.424 1.00 59.65 137 LEU B N 1
ATOM 2282 C CA . LEU B 1 137 ? 33.800 -30.840 7.824 1.00 66.77 137 LEU B CA 1
ATOM 2283 C C . LEU B 1 137 ? 35.230 -31.366 7.664 1.00 67.53 137 LEU B C 1
ATOM 2284 O O . LEU B 1 137 ? 35.566 -32.422 8.203 1.00 65.61 137 LEU B O 1
#

Sequence (274 aa):
MLYNVALIKFKDIADKYGHLTPIEGKIDIPFDIKRVYYITKVDKDITRGYHSHKKLHQVLICLNGSVKIRLKIPDEEKIIELNDPSVGLYIGPLVWREMFDFTEGCVLLVLASEYYDETDYIRNYDFYIDEAKKRFLELYNVALIKFKDIADKYGHLTPIEGKIDIPFDIKRVYYITKVDKDITRGYHSHKKLHQVLICLNGSVKIRLKIPDEEKIIELNDPSVGLYIGPLVWRREMFDFTEGCVLLVLASEYYDETDYIRNYDFYIDEAKKRFL